Protein AF-A0ABD0NYG9-F1 (afdb_monomer)

pLDDT: mean 88.65, std 15.14, range [41.94, 98.69]

Nearest PDB structures (foldseek):
  2oex-assembly1_A  TM=9.438E-01  e=2.459E-12  Homo sapiens
  2xs1-assembly1_A  TM=9.562E-01  e=8.056E-12  Homo sapiens
  2ojq-assembly1_A  TM=9.294E-01  e=5.104E-11  Homo sapiens

Organism: Cirrhinus mrigala (NCBI:txid683832)

Foldseek 3Di:
DVVVLVVLVVVLVVLVVVVVVLVVLVVPDDDDCVVVQVVCCVPVVDGPCVVSVVVVCCVRCVVSVVVVVVSVVSNVVSVVVSVVVVVVVVVPDDDDPVVVVVVVVVVVVVVVVVVVVVVVVVVVVVVVVVVVVVVVVVVVVVVVVVVVVVVVVVVVVVVVVVVVVVVPPDDDPPPPDPPVPVPDDDDDDDDDDDDDDDDD

Secondary structure (DSSP, 8-state):
-HHHHHHHHHHHHHHHHHHHHHHHHHHH-----HHHHHHHHHHHSS--HHHHHHHHHHHHHHHHHHHHHHHHHHHHHHHHHHHHHHHHHHHTS---HHHHHHHHHHHHHHHHHHHHHHHHHHHHHHHHHHHHHHHHHHHHHHHHHHHHHHHHHHHHHHHHHHHHHHHHSPP-------TTSS--PPPP------------

InterPro domains:
  IPR025304 ALIX V-shaped domain [PF13949] (2-154)

Mean predicted aligned error: 12.64 Å

Structure (mmCIF, N/CA/C/O backbone):
data_AF-A0ABD0NYG9-F1
#
_entry.id   AF-A0ABD0NYG9-F1
#
loop_
_atom_site.group_PDB
_atom_site.id
_atom_site.type_symbol
_atom_site.label_atom_id
_atom_site.label_alt_id
_atom_site.label_comp_id
_atom_site.label_asym_id
_atom_site.label_entity_id
_atom_site.label_seq_id
_atom_site.pdbx_PDB_ins_code
_atom_site.Cartn_x
_atom_site.Cartn_y
_atom_site.Cartn_z
_atom_site.occupancy
_atom_site.B_iso_or_equiv
_atom_site.auth_seq_id
_atom_site.auth_comp_id
_atom_site.auth_asym_id
_atom_site.auth_atom_id
_atom_site.pdbx_PDB_model_num
ATOM 1 N N . VAL A 1 1 ? -23.630 -4.121 31.209 1.00 82.88 1 VAL A N 1
ATOM 2 C CA . VAL A 1 1 ? -22.412 -3.389 30.791 1.00 82.88 1 VAL A CA 1
ATOM 3 C C . VAL A 1 1 ? -21.285 -4.313 30.310 1.00 82.88 1 VAL A C 1
ATOM 5 O O . VAL A 1 1 ? -21.016 -4.315 29.121 1.00 82.88 1 VAL A O 1
ATOM 8 N N . VAL A 1 2 ? -20.676 -5.170 31.148 1.00 90.25 2 VAL A N 1
ATOM 9 C CA . VAL A 1 2 ? -19.504 -5.998 30.740 1.00 90.25 2 VAL A CA 1
ATOM 10 C C . VAL A 1 2 ? -19.758 -6.907 29.528 1.00 90.25 2 VAL A C 1
ATOM 12 O O . VAL A 1 2 ? -18.951 -6.930 28.604 1.00 90.25 2 VAL A O 1
ATOM 15 N N . ASN A 1 3 ? -20.874 -7.645 29.503 1.00 93.31 3 ASN A N 1
ATOM 16 C CA . ASN A 1 3 ? -21.191 -8.536 28.376 1.00 93.31 3 ASN A CA 1
ATOM 17 C C . ASN A 1 3 ? -21.445 -7.767 27.070 1.00 93.31 3 ASN A C 1
ATOM 19 O O . ASN A 1 3 ? -21.081 -8.250 26.004 1.00 93.31 3 ASN A O 1
ATOM 23 N N . VAL A 1 4 ? -22.012 -6.560 27.166 1.00 94.56 4 VAL A N 1
ATOM 24 C CA . VAL A 1 4 ? -22.241 -5.674 26.015 1.00 94.56 4 VAL A CA 1
ATOM 25 C C . VAL A 1 4 ? -20.905 -5.193 25.454 1.00 94.56 4 VAL A C 1
ATOM 27 O O . VAL A 1 4 ? -20.651 -5.369 24.267 1.00 94.56 4 VAL A O 1
ATOM 30 N N . LEU A 1 5 ? -20.009 -4.700 26.317 1.00 94.19 5 LEU A N 1
ATOM 31 C CA . LEU A 1 5 ? -18.684 -4.234 25.905 1.00 94.19 5 LEU A CA 1
ATOM 32 C C . LEU A 1 5 ? -17.852 -5.364 25.274 1.00 94.19 5 LEU A C 1
ATOM 34 O O . LEU A 1 5 ? -17.204 -5.152 24.255 1.00 94.19 5 LEU A O 1
ATOM 38 N N . ARG A 1 6 ? -17.913 -6.589 25.818 1.00 95.19 6 ARG A N 1
ATOM 39 C CA . ARG A 1 6 ? -17.269 -7.763 25.198 1.00 95.19 6 ARG A CA 1
ATOM 40 C C . ARG A 1 6 ? -17.818 -8.060 23.804 1.00 95.19 6 ARG A C 1
ATOM 42 O O . ARG A 1 6 ? -17.034 -8.322 22.900 1.00 95.19 6 ARG A O 1
ATOM 49 N N . ALA A 1 7 ? -19.139 -8.023 23.631 1.00 97.19 7 ALA A N 1
ATOM 50 C CA . ALA A 1 7 ? -19.758 -8.266 22.332 1.00 97.19 7 ALA A CA 1
ATOM 51 C C . ALA A 1 7 ? -19.365 -7.191 21.305 1.00 97.19 7 ALA A C 1
ATOM 53 O O . ALA A 1 7 ? -19.054 -7.526 20.167 1.00 97.19 7 ALA A O 1
ATOM 54 N N . GLN A 1 8 ? -19.315 -5.919 21.709 1.00 97.62 8 GLN A N 1
ATOM 55 C CA . GLN A 1 8 ? -18.884 -4.816 20.843 1.00 97.62 8 GLN A CA 1
ATOM 56 C C . GLN A 1 8 ? -17.405 -4.926 20.449 1.00 97.62 8 GLN A C 1
ATOM 58 O O . GLN A 1 8 ? -17.070 -4.726 19.285 1.00 97.62 8 GLN A O 1
ATOM 63 N N . LEU A 1 9 ? -16.521 -5.293 21.385 1.00 97.00 9 LEU A N 1
ATOM 64 C CA . LEU A 1 9 ? -15.104 -5.530 21.086 1.00 97.00 9 LEU A CA 1
ATOM 65 C C . LEU A 1 9 ? -14.917 -6.708 20.119 1.00 97.00 9 LEU A C 1
ATOM 67 O O . LEU A 1 9 ? -14.145 -6.592 19.174 1.00 97.00 9 LEU A O 1
ATOM 71 N N . ALA A 1 10 ? -15.681 -7.793 20.280 1.00 97.62 10 ALA A N 1
ATOM 72 C CA . ALA A 1 10 ? -15.656 -8.912 19.336 1.00 97.62 10 ALA A CA 1
ATOM 73 C C . ALA A 1 10 ? -16.135 -8.506 17.928 1.00 97.62 10 ALA A C 1
ATOM 75 O O . ALA A 1 10 ? -15.577 -8.955 16.931 1.00 97.62 10 ALA A O 1
ATOM 76 N N . GLN A 1 11 ? -17.138 -7.626 17.830 1.00 97.56 11 GLN A N 1
ATOM 77 C CA . GLN A 1 11 ? -17.568 -7.071 16.541 1.00 97.56 11 GLN A CA 1
ATOM 78 C C . GLN A 1 11 ? -16.495 -6.176 15.910 1.00 97.56 11 GLN A C 1
ATOM 80 O O . GLN A 1 11 ? -16.324 -6.206 14.694 1.00 97.56 11 GLN A O 1
ATOM 85 N N . LEU A 1 12 ? -15.759 -5.402 16.714 1.00 97.75 12 LEU A N 1
ATOM 86 C CA . LEU A 1 12 ? -14.642 -4.591 16.227 1.00 97.75 12 LEU A CA 1
ATOM 87 C C . LEU A 1 12 ? -13.495 -5.465 15.695 1.00 97.75 12 LEU A C 1
ATOM 89 O O . LEU A 1 12 ? -12.905 -5.132 14.668 1.00 97.75 12 LEU A O 1
ATOM 93 N N . ASP A 1 13 ? -13.202 -6.590 16.349 1.00 96.94 13 ASP A N 1
ATOM 94 C CA . ASP A 1 13 ? -12.218 -7.558 15.853 1.00 96.94 13 ASP A CA 1
ATOM 95 C C . ASP A 1 13 ? -12.664 -8.205 14.532 1.00 96.94 13 ASP A C 1
ATOM 97 O O . ASP A 1 13 ? -11.839 -8.398 13.637 1.00 96.94 13 ASP A O 1
ATOM 101 N N . GLU A 1 14 ? -13.963 -8.469 14.354 1.00 97.38 14 GLU A N 1
ATOM 102 C CA . GLU A 1 14 ? -14.495 -8.946 13.072 1.00 97.38 14 GLU A CA 1
ATOM 103 C C . GLU A 1 14 ? -14.320 -7.902 11.963 1.00 97.38 14 GLU A C 1
ATOM 105 O O . GLU A 1 14 ? -13.834 -8.228 10.887 1.00 97.38 14 GLU A O 1
ATOM 110 N N . VAL A 1 15 ? -14.612 -6.627 12.243 1.00 98.00 15 VAL A N 1
ATOM 111 C CA . VAL A 1 15 ? -14.395 -5.519 11.294 1.00 98.00 15 VAL A CA 1
ATOM 112 C C . VAL A 1 15 ? -12.928 -5.427 10.857 1.00 98.00 15 VAL A C 1
ATOM 114 O O . VAL A 1 15 ? -12.655 -5.153 9.685 1.00 98.00 15 VAL A O 1
ATOM 117 N N . LYS A 1 16 ? -11.979 -5.674 11.771 1.00 96.62 16 LYS A N 1
ATOM 118 C CA . LYS A 1 16 ? -10.544 -5.728 11.446 1.00 96.62 16 LYS A CA 1
ATOM 119 C C . LYS A 1 16 ? -10.201 -6.937 10.574 1.00 96.62 16 LYS A C 1
ATOM 121 O O . LYS A 1 16 ? -9.485 -6.774 9.593 1.00 96.62 16 LYS A O 1
ATOM 126 N N . ARG A 1 17 ? -10.744 -8.121 10.873 1.00 96.81 17 ARG A N 1
ATOM 127 C CA . ARG A 1 17 ? -10.523 -9.323 10.053 1.00 96.81 17 ARG A CA 1
ATOM 128 C C . ARG A 1 17 ? -11.114 -9.175 8.649 1.00 96.81 17 ARG A C 1
ATOM 130 O O . ARG A 1 17 ? -10.461 -9.518 7.669 1.00 96.81 17 ARG A O 1
ATOM 137 N N . GLU A 1 18 ? -12.316 -8.609 8.537 1.00 96.75 18 GLU A N 1
ATOM 138 C CA . GLU A 1 18 ? -12.939 -8.261 7.254 1.00 96.75 18 GLU A CA 1
ATOM 139 C C . GLU A 1 18 ? -12.017 -7.351 6.422 1.00 96.75 18 GLU A C 1
ATOM 141 O O . GLU A 1 18 ? -11.933 -7.512 5.205 1.00 96.75 18 GLU A O 1
ATOM 146 N N . ARG A 1 19 ? -11.286 -6.427 7.064 1.00 97.50 19 ARG A N 1
ATOM 147 C CA . ARG A 1 19 ? -10.340 -5.527 6.388 1.00 97.50 19 ARG A CA 1
ATOM 148 C C . ARG A 1 19 ? -9.146 -6.264 5.788 1.00 97.50 19 ARG A C 1
ATOM 150 O O . ARG A 1 19 ? -8.787 -5.960 4.656 1.00 97.50 19 ARG A O 1
ATOM 157 N N . GLU A 1 20 ? -8.573 -7.234 6.499 1.00 95.50 20 GLU A N 1
ATOM 158 C CA . GLU A 1 20 ? -7.481 -8.067 5.968 1.00 95.50 20 GLU A CA 1
ATOM 159 C C . GLU A 1 20 ? -7.931 -8.845 4.721 1.00 95.50 20 GLU A C 1
ATOM 161 O O . GLU A 1 20 ? -7.206 -8.920 3.728 1.00 95.50 20 GLU A O 1
ATOM 166 N N . VAL A 1 21 ? -9.162 -9.370 4.737 1.00 96.75 21 VAL A N 1
ATOM 167 C CA . VAL A 1 21 ? -9.751 -10.058 3.578 1.00 96.75 21 VAL A CA 1
ATOM 168 C C . VAL A 1 21 ? -9.967 -9.088 2.415 1.00 96.75 21 VAL A C 1
ATOM 170 O O . VAL A 1 21 ? -9.557 -9.391 1.297 1.00 96.75 21 VAL A O 1
ATOM 173 N N . LEU A 1 22 ? -10.555 -7.912 2.666 1.00 96.94 22 LEU A N 1
ATOM 174 C CA . LEU A 1 22 ? -10.753 -6.876 1.644 1.00 96.94 22 LEU A CA 1
ATOM 175 C C . LEU A 1 22 ? -9.432 -6.435 1.003 1.00 96.94 22 LEU A C 1
ATOM 177 O O . LEU A 1 22 ? -9.364 -6.258 -0.210 1.00 96.94 22 LEU A O 1
ATOM 181 N N . GLU A 1 23 ? -8.384 -6.248 1.806 1.00 96.94 23 GLU A N 1
ATOM 182 C CA . GLU A 1 23 ? -7.058 -5.885 1.308 1.00 96.94 23 GLU A CA 1
ATOM 183 C C . GLU A 1 23 ? -6.508 -6.968 0.372 1.00 96.94 23 GLU A C 1
ATOM 185 O O . GLU A 1 23 ? -5.996 -6.653 -0.706 1.00 96.94 23 GLU A O 1
ATOM 190 N N . GLY A 1 24 ? -6.653 -8.241 0.753 1.00 96.56 24 GLY A N 1
ATOM 191 C CA . GLY A 1 24 ? -6.278 -9.379 -0.082 1.00 96.56 24 GLY A CA 1
ATOM 192 C C . GLY A 1 24 ? -7.053 -9.427 -1.400 1.00 96.56 24 GLY A C 1
ATOM 193 O O . GLY A 1 24 ? -6.443 -9.559 -2.462 1.00 96.56 24 GLY A O 1
ATOM 194 N N . GLU A 1 25 ? -8.377 -9.259 -1.348 1.00 96.19 25 GLU A N 1
ATOM 195 C CA . GLU A 1 25 ? -9.241 -9.199 -2.532 1.00 96.19 25 GLU A CA 1
ATOM 196 C C . GLU A 1 25 ? -8.792 -8.079 -3.481 1.00 96.19 25 GLU A C 1
ATOM 198 O O . GLU A 1 25 ? -8.500 -8.354 -4.644 1.00 96.19 25 GLU A O 1
ATOM 203 N N . ILE A 1 26 ? -8.628 -6.848 -2.978 1.00 96.94 26 ILE A N 1
ATOM 204 C CA . ILE A 1 26 ? -8.209 -5.681 -3.773 1.00 96.94 26 ILE A CA 1
ATOM 205 C C . ILE A 1 26 ? -6.845 -5.913 -4.431 1.00 96.94 26 ILE A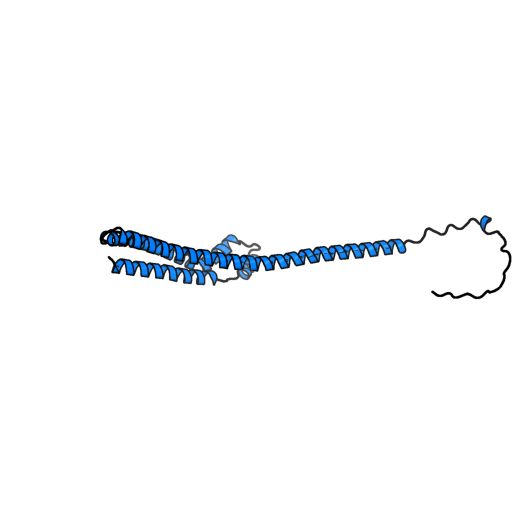 C 1
ATOM 207 O O . ILE A 1 26 ? -6.695 -5.65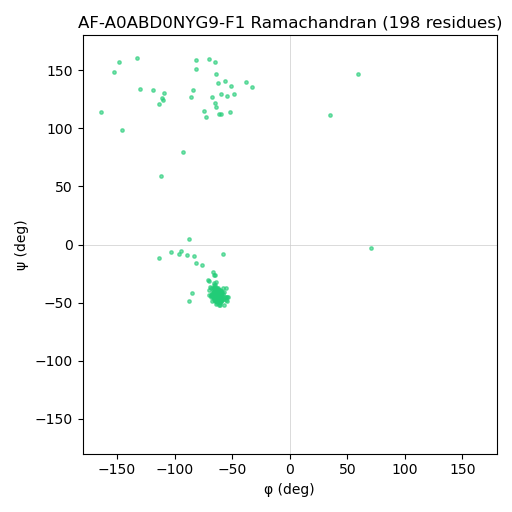9 -5.627 1.00 96.94 26 ILE A O 1
ATOM 211 N N . LYS A 1 27 ? -5.858 -6.417 -3.679 1.00 96.12 27 LYS A N 1
ATOM 212 C CA . LYS A 1 27 ? -4.511 -6.698 -4.207 1.00 96.12 27 LYS A CA 1
ATOM 213 C C . LYS A 1 27 ? -4.497 -7.814 -5.251 1.00 96.12 27 LYS A C 1
ATOM 215 O O . LYS A 1 27 ? -3.593 -7.850 -6.079 1.00 96.12 27 LYS A O 1
ATOM 220 N N . SER A 1 28 ? -5.465 -8.729 -5.204 1.00 95.75 28 SER A N 1
ATOM 221 C CA . SER A 1 28 ? -5.561 -9.850 -6.145 1.00 95.75 28 SER A CA 1
ATOM 222 C C . SER A 1 28 ? -6.210 -9.484 -7.484 1.00 95.75 28 SER A C 1
ATOM 224 O O . SER A 1 28 ? -6.071 -10.234 -8.454 1.00 95.75 28 SER A O 1
ATOM 226 N N . VAL A 1 29 ? -6.903 -8.340 -7.565 1.00 95.62 29 VAL A N 1
ATOM 227 C CA . VAL A 1 29 ? -7.532 -7.879 -8.807 1.00 95.62 29 VAL A CA 1
ATOM 228 C C . VAL A 1 29 ? -6.453 -7.596 -9.850 1.00 95.62 29 VAL A C 1
ATOM 230 O O . VAL A 1 29 ? -5.617 -6.712 -9.684 1.00 95.62 29 VAL A O 1
ATOM 233 N N . THR A 1 30 ? -6.506 -8.335 -10.956 1.00 93.62 30 THR A N 1
ATOM 234 C CA . THR A 1 30 ? -5.644 -8.143 -12.124 1.00 93.62 30 THR A CA 1
ATOM 235 C C . THR A 1 30 ? -6.509 -8.089 -13.376 1.00 93.62 30 THR A C 1
ATOM 237 O O . THR A 1 30 ? -7.435 -8.884 -13.548 1.00 93.62 30 THR A O 1
ATOM 240 N N . PHE A 1 31 ? -6.253 -7.115 -14.244 1.00 92.44 31 PHE A N 1
ATOM 241 C CA . PHE A 1 31 ? -6.931 -6.983 -15.529 1.00 92.44 31 PHE A CA 1
ATOM 242 C C . PHE A 1 31 ? -6.016 -6.269 -16.524 1.00 92.44 31 PHE A C 1
ATOM 244 O O . PHE A 1 31 ? -5.197 -5.436 -16.141 1.00 92.44 31 PHE A O 1
ATOM 251 N N . ASP A 1 32 ? -6.160 -6.618 -17.800 1.00 93.38 32 ASP A N 1
ATOM 252 C CA . ASP A 1 32 ? -5.411 -6.026 -18.906 1.00 93.38 32 ASP A CA 1
ATOM 253 C C . ASP A 1 32 ? -6.352 -5.186 -19.779 1.00 93.38 32 ASP A C 1
ATOM 255 O O . ASP A 1 32 ? -7.387 -5.667 -20.248 1.00 93.38 32 ASP A O 1
ATOM 259 N N . MET A 1 33 ? -5.987 -3.922 -19.992 1.00 94.06 33 MET A N 1
ATOM 260 C CA . MET A 1 33 ? -6.730 -2.971 -20.823 1.00 94.06 33 MET A CA 1
ATOM 261 C C . MET A 1 33 ? -6.221 -2.899 -22.266 1.00 94.06 33 MET A C 1
ATOM 263 O O . MET A 1 33 ? -6.857 -2.251 -23.099 1.00 94.06 33 MET A O 1
ATOM 267 N N . THR A 1 34 ? -5.119 -3.579 -22.597 1.00 94.69 34 THR A N 1
ATOM 268 C CA . THR A 1 34 ? -4.442 -3.480 -23.899 1.00 94.69 34 THR A CA 1
ATOM 269 C C . THR A 1 34 ?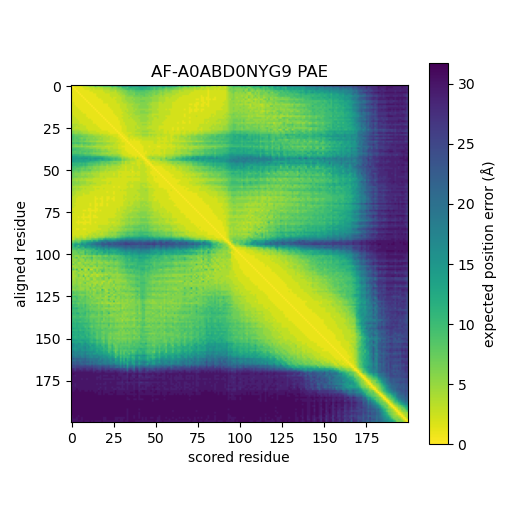 -5.397 -3.753 -25.059 1.00 94.69 34 THR A C 1
ATOM 271 O O . THR A 1 34 ? -5.504 -2.947 -25.982 1.00 94.69 34 THR A O 1
ATOM 274 N N . THR A 1 35 ? -6.171 -4.840 -24.998 1.00 93.31 35 THR A N 1
ATOM 275 C CA . THR A 1 35 ? -7.147 -5.172 -26.050 1.00 93.31 35 THR A CA 1
ATOM 276 C C . THR A 1 35 ? -8.243 -4.115 -26.185 1.00 93.31 35 THR A C 1
ATOM 278 O O . THR A 1 35 ? -8.638 -3.794 -27.306 1.00 93.31 35 THR A O 1
ATOM 281 N N . LYS A 1 36 ? -8.723 -3.541 -25.072 1.00 91.81 36 LYS A N 1
ATOM 282 C CA . LYS A 1 36 ? -9.759 -2.497 -25.097 1.00 91.81 36 LYS A CA 1
ATOM 283 C C . LYS A 1 36 ? -9.240 -1.222 -25.756 1.00 91.81 36 LYS A C 1
ATOM 285 O O . LYS A 1 36 ? -9.916 -0.686 -26.628 1.00 91.81 36 LYS A O 1
ATOM 290 N N . PHE A 1 37 ? -8.028 -0.791 -25.411 1.00 95.44 37 PHE A N 1
ATOM 291 C CA . PHE A 1 37 ? -7.402 0.380 -26.026 1.00 95.44 37 PHE A CA 1
ATOM 292 C C . PHE A 1 37 ? -7.095 0.181 -27.509 1.00 95.44 37 PHE A C 1
ATOM 294 O O . PHE A 1 37 ? -7.412 1.052 -28.313 1.00 95.44 37 PHE A O 1
ATOM 301 N N . LEU A 1 38 ? -6.538 -0.972 -27.893 1.00 94.62 38 LEU A N 1
ATOM 302 C CA . LEU A 1 38 ? -6.262 -1.274 -29.301 1.00 94.62 38 LEU A CA 1
ATOM 303 C C . LEU A 1 38 ? -7.544 -1.321 -30.139 1.00 94.62 38 LEU A C 1
ATOM 305 O O . LEU A 1 38 ? -7.553 -0.848 -31.273 1.00 94.62 38 LEU A O 1
ATOM 309 N N . THR A 1 39 ? -8.632 -1.851 -29.575 1.00 93.50 39 THR A N 1
ATOM 310 C CA . THR A 1 39 ? -9.938 -1.884 -30.248 1.00 93.50 39 THR A CA 1
ATOM 311 C C . THR A 1 39 ? -10.494 -0.475 -30.445 1.00 93.50 39 THR A C 1
ATOM 313 O O . THR A 1 39 ? -10.906 -0.147 -31.554 1.00 93.50 39 THR A O 1
ATOM 316 N N . ALA A 1 40 ? -10.452 0.371 -29.410 1.00 93.06 40 ALA A N 1
ATOM 317 C CA . ALA A 1 40 ? -10.893 1.764 -29.511 1.00 93.06 40 ALA A CA 1
ATOM 318 C C . ALA A 1 40 ? -10.060 2.554 -30.532 1.00 93.06 40 ALA A C 1
ATOM 320 O O . ALA A 1 40 ? -10.616 3.247 -31.376 1.00 93.06 40 ALA A O 1
ATOM 321 N N . LEU A 1 41 ? -8.735 2.367 -30.545 1.00 94.56 41 LEU A N 1
ATOM 322 C CA . LEU A 1 41 ? -7.860 3.001 -31.533 1.00 94.56 41 LEU A CA 1
ATOM 323 C C . LEU A 1 41 ? -8.196 2.574 -32.968 1.00 94.56 41 LEU A C 1
ATOM 325 O O . LEU A 1 41 ? -8.190 3.406 -33.873 1.00 94.56 41 LEU A O 1
ATOM 329 N N . ALA A 1 42 ? -8.488 1.289 -33.181 1.00 94.62 42 ALA A N 1
ATOM 330 C CA . ALA A 1 42 ? -8.846 0.766 -34.495 1.00 94.62 42 ALA A CA 1
ATOM 331 C C . ALA A 1 42 ? -10.227 1.246 -34.982 1.00 94.62 42 ALA A C 1
ATOM 333 O O . ALA A 1 42 ? -10.422 1.375 -36.189 1.00 94.62 42 ALA A O 1
ATOM 334 N N . GLN A 1 43 ? -11.176 1.485 -34.070 1.00 93.19 43 GLN A N 1
ATOM 335 C CA . GLN A 1 43 ? -12.547 1.896 -34.396 1.00 93.19 43 GLN A CA 1
ATOM 336 C C . GLN A 1 43 ? -12.694 3.414 -34.537 1.00 93.19 43 GLN A C 1
ATOM 338 O O . GLN A 1 43 ? -13.237 3.884 -35.535 1.00 93.19 43 GLN A O 1
ATOM 343 N N . ASP A 1 44 ? -12.178 4.168 -33.569 1.00 89.75 44 ASP A N 1
ATOM 344 C CA . ASP A 1 44 ? -12.429 5.605 -33.434 1.00 89.75 44 ASP A CA 1
ATOM 345 C C . ASP A 1 44 ? -11.239 6.461 -33.901 1.00 89.75 44 ASP A C 1
ATOM 347 O O . ASP A 1 44 ? -11.326 7.688 -33.953 1.00 89.75 44 ASP A O 1
ATOM 351 N N . GLY A 1 45 ? -10.100 5.836 -34.229 1.00 91.31 45 GLY A N 1
ATOM 352 C CA . GLY A 1 45 ? -8.865 6.519 -34.638 1.00 91.31 45 GLY A CA 1
ATOM 353 C C . GLY A 1 45 ? -8.154 7.276 -33.508 1.00 91.31 45 GLY A C 1
ATOM 354 O O . GLY A 1 45 ? -7.070 7.820 -33.718 1.00 91.31 45 GLY A O 1
ATOM 355 N N . ALA A 1 46 ? -8.738 7.298 -32.310 1.00 91.50 46 ALA A N 1
ATOM 356 C CA . ALA A 1 46 ? -8.204 7.922 -31.110 1.00 91.50 46 ALA A CA 1
ATOM 357 C C . ALA A 1 46 ? -8.643 7.141 -29.863 1.00 91.50 46 ALA A C 1
ATOM 359 O O . ALA A 1 46 ? -9.648 6.435 -29.876 1.00 91.50 46 ALA A O 1
ATOM 360 N N . ILE A 1 47 ? -7.892 7.284 -28.771 1.00 93.31 47 ILE A N 1
ATOM 361 C CA . ILE A 1 47 ? -8.201 6.655 -27.484 1.00 93.31 47 ILE A CA 1
ATOM 362 C C . ILE A 1 47 ? -8.629 7.746 -26.505 1.00 93.31 47 ILE A C 1
ATOM 364 O O . ILE A 1 47 ? -7.872 8.682 -26.253 1.00 93.31 47 ILE A O 1
ATOM 368 N N . ASN A 1 48 ? -9.817 7.604 -25.916 1.00 92.12 48 ASN A N 1
ATOM 369 C CA . ASN A 1 48 ? -10.220 8.399 -24.758 1.00 92.12 48 ASN A CA 1
ATOM 370 C C . ASN A 1 48 ? -9.874 7.638 -23.470 1.00 92.12 48 ASN A C 1
ATOM 372 O O . ASN A 1 48 ? -10.714 6.959 -22.877 1.00 92.12 48 ASN A O 1
ATOM 376 N N . GLU A 1 49 ? -8.601 7.710 -23.084 1.00 91.62 49 GLU A N 1
ATOM 377 C CA . GLU A 1 49 ? -8.040 6.914 -21.990 1.00 91.62 49 GLU A CA 1
ATOM 378 C C . GLU A 1 49 ? -8.747 7.173 -20.656 1.00 91.62 49 GLU A C 1
ATOM 380 O O . GLU A 1 49 ? -9.044 6.226 -19.931 1.00 91.62 49 GLU A O 1
ATOM 385 N N . GLU A 1 50 ? -9.063 8.433 -20.354 1.00 93.06 50 GLU A N 1
ATOM 386 C CA . GLU A 1 50 ? -9.656 8.840 -19.080 1.00 93.06 50 GLU A CA 1
ATOM 387 C C . GLU A 1 50 ? -11.020 8.178 -18.857 1.00 93.06 50 GLU A C 1
ATOM 389 O O . GLU A 1 50 ? -11.229 7.504 -17.848 1.00 93.06 50 GLU A O 1
ATOM 394 N N . VAL A 1 51 ? -11.931 8.294 -19.829 1.00 93.75 51 VAL A N 1
ATOM 395 C CA . VAL A 1 51 ? -13.285 7.728 -19.720 1.00 93.75 51 VAL A CA 1
ATOM 396 C C . VAL A 1 51 ? -13.241 6.201 -19.694 1.00 93.75 51 VAL A C 1
ATOM 398 O O . VAL A 1 51 ? -13.929 5.570 -18.888 1.00 93.75 51 VAL A O 1
ATOM 401 N N . MET A 1 52 ? -12.419 5.595 -20.554 1.00 93.00 52 MET A N 1
ATOM 402 C CA . MET A 1 52 ? -12.301 4.138 -20.638 1.00 93.00 52 MET A CA 1
ATOM 403 C C . MET A 1 52 ? -11.715 3.540 -19.357 1.00 93.00 52 MET A C 1
ATOM 405 O O . MET A 1 52 ? -12.224 2.539 -18.852 1.00 93.00 52 MET A O 1
ATOM 409 N N . THR A 1 53 ? -10.669 4.164 -18.815 1.00 94.25 53 THR A N 1
ATOM 410 C CA . THR A 1 53 ? -10.015 3.706 -17.585 1.00 94.25 53 THR A CA 1
ATOM 411 C C . THR A 1 53 ? -10.917 3.927 -16.383 1.00 94.25 53 THR A C 1
ATOM 413 O O . THR A 1 53 ? -11.074 3.012 -15.581 1.00 94.25 53 THR A O 1
ATOM 416 N N . ALA A 1 54 ? -11.576 5.085 -16.275 1.00 95.00 54 ALA A N 1
ATOM 417 C CA . ALA A 1 54 ? -12.522 5.352 -15.196 1.00 95.00 54 ALA A CA 1
ATOM 418 C C . ALA A 1 54 ? -13.672 4.331 -15.181 1.00 95.00 54 ALA A C 1
ATOM 420 O O . ALA A 1 54 ? -14.006 3.790 -14.129 1.00 95.00 54 ALA A O 1
ATOM 421 N N . SER A 1 55 ? -14.233 4.007 -16.351 1.00 94.44 55 SER A N 1
ATOM 422 C CA . SER A 1 55 ? -15.296 3.005 -16.472 1.00 94.44 55 SER A CA 1
ATOM 423 C C . SER A 1 55 ? -14.826 1.595 -16.097 1.00 94.44 55 SER A C 1
ATOM 425 O O . SER A 1 55 ? -15.553 0.873 -15.405 1.00 94.44 55 SER A O 1
ATOM 427 N N . GLU A 1 56 ? -13.617 1.192 -16.503 1.00 94.25 56 GLU A N 1
ATOM 428 C CA . GLU A 1 56 ? -13.087 -0.116 -16.109 1.00 94.25 56 GLU A CA 1
ATOM 429 C C . GLU A 1 56 ? -12.776 -0.166 -14.612 1.00 94.25 56 GLU A C 1
ATOM 431 O O . GLU A 1 56 ? -13.136 -1.138 -13.950 1.00 94.25 56 GLU A O 1
ATOM 436 N N . LEU A 1 57 ? -12.154 0.877 -14.057 1.00 95.31 57 LEU A N 1
ATOM 437 C CA . LEU A 1 57 ? -11.853 0.951 -12.629 1.00 95.31 57 LEU A CA 1
ATOM 438 C C . LEU A 1 57 ? -13.126 0.874 -11.789 1.00 95.31 57 LEU A C 1
ATOM 440 O O . LEU A 1 57 ? -13.150 0.126 -10.816 1.00 95.31 57 LEU A O 1
ATOM 444 N N . GLU A 1 58 ? -14.196 1.563 -12.185 1.00 95.56 58 GLU A N 1
ATOM 445 C CA . GLU A 1 58 ? -15.488 1.461 -11.502 1.00 95.56 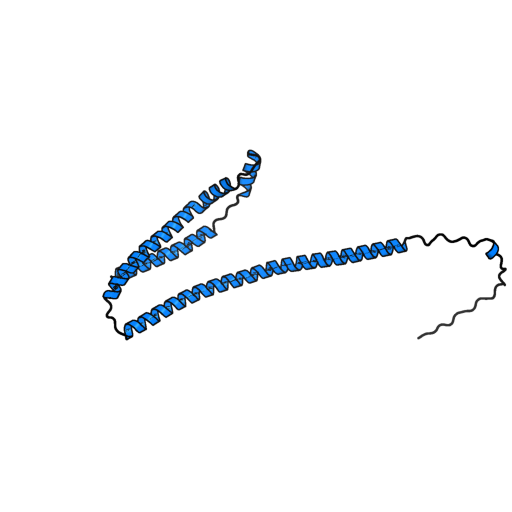58 GLU A CA 1
ATOM 446 C C . GLU A 1 58 ? -16.048 0.034 -11.581 1.00 95.56 58 GLU A C 1
ATOM 448 O O . GLU A 1 58 ? -16.494 -0.528 -10.581 1.00 95.56 58 GLU A O 1
ATOM 453 N N . THR A 1 59 ? -15.944 -0.606 -12.746 1.00 94.81 59 THR A N 1
ATOM 454 C CA . THR A 1 59 ? -16.398 -1.992 -12.937 1.00 94.81 59 THR A CA 1
ATOM 455 C C . THR A 1 59 ? -15.625 -2.977 -12.055 1.00 94.81 59 THR A C 1
ATOM 457 O O . THR A 1 59 ? -16.206 -3.918 -11.513 1.00 94.81 59 THR A O 1
ATOM 460 N N . ARG A 1 60 ? -14.309 -2.783 -11.909 1.00 95.19 60 ARG A N 1
ATOM 461 C CA . ARG A 1 60 ? -13.426 -3.703 -11.175 1.00 95.19 60 ARG A CA 1
ATOM 462 C C . ARG A 1 60 ? -13.401 -3.439 -9.675 1.00 95.19 60 ARG A C 1
ATOM 464 O O . ARG A 1 60 ? -13.435 -4.389 -8.900 1.00 95.19 60 ARG A O 1
ATOM 471 N N . TYR A 1 61 ? -13.362 -2.174 -9.268 1.00 96.62 61 TYR A N 1
ATOM 472 C CA . TYR A 1 61 ? -13.132 -1.768 -7.883 1.00 96.62 61 TYR A CA 1
ATOM 473 C C . TYR A 1 61 ? -14.332 -1.094 -7.218 1.00 96.62 61 TYR A C 1
ATOM 475 O O . TYR A 1 61 ? -14.321 -0.968 -5.997 1.00 96.62 61 TYR A O 1
ATOM 483 N N . GLY A 1 62 ? -15.383 -0.706 -7.949 1.00 96.19 62 GLY A N 1
ATOM 484 C CA . GLY A 1 62 ? -16.524 0.029 -7.384 1.00 96.19 62 GLY A CA 1
ATOM 485 C C . GLY A 1 62 ? -17.155 -0.677 -6.179 1.00 96.19 62 GLY A C 1
ATOM 486 O O . GLY A 1 62 ? -17.340 -0.077 -5.118 1.00 96.19 62 GLY A O 1
ATOM 487 N N . SER A 1 63 ? -17.379 -1.994 -6.278 1.00 96.25 63 SER A N 1
ATOM 488 C CA . SER A 1 63 ? -17.902 -2.797 -5.158 1.00 96.25 63 SER A CA 1
ATOM 489 C C . SER A 1 63 ? -16.949 -2.844 -3.958 1.00 96.25 63 SER A C 1
ATOM 491 O O . SER A 1 63 ? -17.387 -2.785 -2.808 1.00 96.25 63 SER A O 1
ATOM 493 N N . HIS A 1 64 ? -15.639 -2.917 -4.205 1.00 96.75 64 HIS A N 1
ATOM 494 C CA . HIS A 1 64 ? -14.623 -2.938 -3.157 1.00 96.75 64 HIS A CA 1
ATOM 495 C C . HIS A 1 64 ? -14.572 -1.589 -2.442 1.00 96.75 64 HIS A C 1
ATOM 497 O O . HIS A 1 64 ? -14.621 -1.551 -1.216 1.00 96.75 64 HIS A O 1
ATOM 503 N N . THR A 1 65 ? -14.594 -0.485 -3.190 1.00 96.62 65 THR A N 1
ATOM 504 C CA . THR A 1 65 ? -14.679 0.876 -2.647 1.00 96.62 65 THR A CA 1
ATOM 505 C C . THR A 1 65 ? -15.902 1.037 -1.747 1.00 96.62 65 THR A C 1
ATOM 507 O O . THR A 1 65 ? -15.783 1.538 -0.630 1.00 96.62 65 THR A O 1
ATOM 510 N N . GLN A 1 66 ? -17.072 0.552 -2.174 1.00 97.50 66 GLN A N 1
ATOM 511 C CA . GLN A 1 66 ? -18.286 0.586 -1.351 1.00 97.50 66 GLN A CA 1
ATOM 512 C C . GLN A 1 66 ? -18.137 -0.229 -0.058 1.00 97.50 66 GLN A C 1
ATOM 514 O O . GLN A 1 66 ? -18.481 0.266 1.017 1.00 97.50 66 GLN A O 1
ATOM 519 N N . ARG A 1 67 ? -17.578 -1.444 -0.131 1.00 97.69 67 ARG A N 1
ATOM 520 C CA . ARG A 1 67 ? -17.333 -2.291 1.050 1.00 97.69 67 ARG A CA 1
ATOM 521 C C . ARG A 1 67 ? -16.327 -1.659 2.015 1.00 97.69 67 ARG A C 1
ATOM 523 O O . ARG A 1 67 ? -16.553 -1.705 3.222 1.00 97.69 67 ARG A O 1
ATOM 530 N N . VAL A 1 68 ? -15.265 -1.025 1.511 1.00 98.06 68 VAL A N 1
ATOM 531 C CA . VAL A 1 68 ? -14.306 -0.264 2.335 1.00 98.06 68 VAL A CA 1
ATOM 532 C C . VAL A 1 68 ? -15.029 0.859 3.079 1.00 98.06 68 VAL A C 1
ATOM 534 O O . VAL A 1 68 ? -14.897 0.974 4.296 1.00 98.06 68 VAL A O 1
ATOM 537 N N . GLN A 1 69 ? -15.843 1.651 2.376 1.00 98.00 69 GLN A N 1
ATOM 538 C CA . GLN A 1 69 ? -16.606 2.743 2.988 1.00 98.00 69 GLN A CA 1
ATOM 539 C C . GLN A 1 69 ? -17.588 2.238 4.052 1.00 98.00 69 GLN A C 1
ATOM 541 O O . GLN A 1 69 ? -17.707 2.835 5.121 1.00 98.00 69 GLN A O 1
ATOM 546 N N . GLN A 1 70 ? -18.262 1.114 3.802 1.00 97.62 70 GLN A N 1
ATOM 547 C CA . GLN A 1 70 ? -19.149 0.494 4.783 1.00 97.62 70 GLN A CA 1
ATOM 548 C C . GLN A 1 70 ? -18.383 -0.007 6.018 1.00 97.62 70 GLN A C 1
ATOM 550 O O . GLN A 1 70 ? -18.834 0.216 7.140 1.00 97.62 70 GLN A O 1
ATOM 555 N N . ASN A 1 71 ? -17.222 -0.643 5.829 1.00 98.06 71 ASN A N 1
ATOM 556 C CA . ASN A 1 71 ? -16.367 -1.112 6.923 1.00 98.06 71 ASN A CA 1
ATOM 557 C C . ASN A 1 71 ? -15.888 0.058 7.804 1.00 98.06 71 ASN A C 1
ATOM 559 O O . ASN A 1 71 ? -15.934 -0.048 9.030 1.00 98.06 71 ASN A 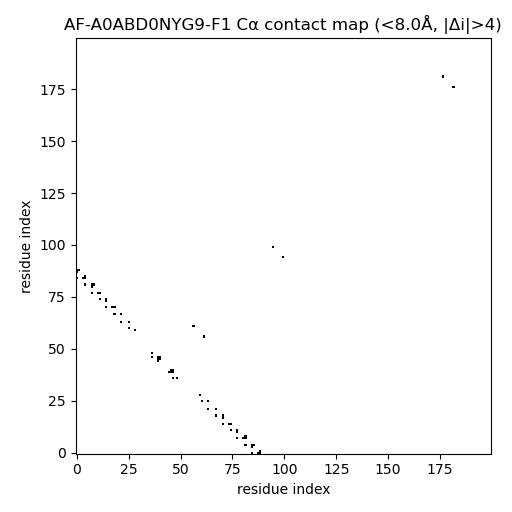O 1
ATOM 563 N N . LEU A 1 72 ? -15.509 1.191 7.198 1.00 98.06 72 LEU A N 1
ATOM 564 C CA . LEU A 1 72 ? -15.121 2.411 7.918 1.00 98.06 72 LEU A CA 1
ATOM 565 C C . LEU A 1 72 ? -16.280 2.995 8.736 1.00 98.06 72 LEU A C 1
ATOM 567 O O . LEU A 1 72 ? -16.123 3.206 9.937 1.00 98.06 72 LEU A O 1
ATOM 571 N N . ARG A 1 73 ? -17.461 3.174 8.130 1.00 98.00 73 ARG A N 1
ATOM 572 C CA . ARG A 1 73 ? -18.653 3.681 8.841 1.00 98.00 73 ARG A CA 1
ATOM 573 C C . ARG A 1 73 ? -19.051 2.777 10.006 1.00 98.00 73 ARG A C 1
ATOM 575 O O . ARG A 1 73 ? -19.296 3.254 11.109 1.00 98.00 73 ARG A O 1
ATOM 582 N N . ARG A 1 74 ? -19.040 1.457 9.792 1.00 97.75 74 ARG A N 1
ATOM 583 C CA . ARG A 1 74 ? -19.321 0.472 10.846 1.00 97.75 74 ARG A CA 1
ATOM 584 C C . ARG A 1 74 ? -18.318 0.578 11.996 1.00 97.75 74 ARG A C 1
ATOM 586 O O . ARG A 1 74 ? -18.712 0.457 13.153 1.00 97.75 74 ARG A O 1
ATOM 593 N N . GLN A 1 75 ? -17.038 0.818 11.701 1.00 98.06 75 GLN A N 1
ATOM 594 C CA . GLN A 1 75 ? -16.029 1.060 12.733 1.00 98.06 75 GLN A CA 1
ATOM 595 C C . GLN A 1 75 ? -16.341 2.332 13.536 1.00 98.06 75 GLN A C 1
ATOM 597 O O . GLN A 1 75 ? -16.280 2.290 14.761 1.00 98.06 75 GLN A O 1
ATOM 602 N N . GLU A 1 76 ? -16.682 3.442 12.878 1.00 97.88 76 GLU A N 1
ATOM 603 C CA . GLU A 1 76 ? -17.020 4.710 13.545 1.00 97.88 76 GLU A CA 1
ATOM 604 C C . GLU A 1 76 ? -18.215 4.557 14.497 1.00 97.88 76 GLU A C 1
ATOM 606 O O . GLU A 1 76 ? -18.139 4.945 15.667 1.00 97.88 76 GLU A O 1
ATOM 611 N N . GLU A 1 77 ? -19.290 3.919 14.030 1.00 97.56 77 GLU A N 1
ATOM 612 C CA . GLU A 1 77 ? -20.477 3.634 14.838 1.00 97.56 77 GLU A CA 1
ATOM 613 C C . GLU A 1 77 ? -20.146 2.737 16.041 1.00 97.56 77 GLU A C 1
ATOM 615 O O . GLU A 1 77 ? -20.546 3.032 17.171 1.00 97.56 77 GLU A O 1
ATOM 620 N N . LEU A 1 78 ? -19.375 1.663 15.826 1.00 97.69 78 LEU A N 1
ATOM 621 C CA . LEU A 1 78 ? -18.958 0.756 16.897 1.00 97.69 78 LEU A CA 1
ATOM 622 C C . LEU A 1 78 ? -18.081 1.456 17.935 1.00 97.69 78 LEU A C 1
ATOM 624 O O . LEU A 1 78 ? -18.286 1.253 19.130 1.00 97.69 78 LEU A O 1
ATOM 628 N N . LEU A 1 79 ? -17.133 2.295 17.513 1.00 98.06 79 LEU A N 1
ATOM 629 C CA . LEU A 1 79 ? -16.271 3.042 18.432 1.00 98.06 79 LEU A CA 1
ATOM 630 C C . LEU A 1 79 ? -17.080 4.010 19.303 1.00 98.06 79 LEU A C 1
ATOM 632 O O . LEU A 1 79 ? -16.831 4.085 20.508 1.00 98.06 79 LEU A O 1
ATOM 636 N N . SER A 1 80 ? -18.090 4.677 18.735 1.00 97.50 80 SER A N 1
ATOM 637 C CA . SER A 1 80 ? -19.013 5.525 19.500 1.00 97.50 80 SER A CA 1
ATOM 638 C C . SER A 1 80 ? -19.762 4.723 20.575 1.00 97.50 80 SER A C 1
ATOM 640 O O . SER A 1 80 ? -19.787 5.106 21.748 1.00 97.50 80 SER A O 1
ATOM 642 N N . GLN A 1 81 ? -20.299 3.552 20.219 1.00 96.81 81 GLN A N 1
ATOM 643 C CA . GLN A 1 81 ? -21.012 2.677 21.159 1.00 96.81 81 GLN A CA 1
ATOM 644 C C . GLN A 1 81 ? -20.098 2.091 22.247 1.00 96.81 81 GLN A C 1
ATOM 646 O O . GLN A 1 81 ? -20.494 2.001 23.417 1.00 96.81 81 GLN A O 1
ATOM 651 N N . ILE A 1 82 ? -18.871 1.708 21.877 1.00 97.44 82 ILE A N 1
ATOM 652 C CA . ILE A 1 82 ? -17.840 1.222 22.801 1.00 97.44 82 ILE A CA 1
ATOM 653 C C . ILE A 1 82 ? -17.482 2.319 23.799 1.00 97.44 82 ILE A C 1
ATOM 655 O O . ILE A 1 82 ? -17.376 2.033 24.989 1.00 97.44 82 ILE A O 1
ATOM 659 N N . GLN A 1 83 ? -17.336 3.568 23.351 1.00 96.69 83 GLN A N 1
ATOM 660 C CA . GLN A 1 83 ? -17.012 4.691 24.227 1.00 96.69 83 GLN A CA 1
ATOM 661 C C . GLN A 1 83 ? -18.096 4.915 25.288 1.00 96.69 83 GLN A C 1
ATOM 663 O O . GLN A 1 83 ? -17.766 5.032 26.469 1.00 96.69 83 GLN A O 1
ATOM 668 N N . VAL A 1 84 ? -19.376 4.909 24.898 1.00 95.81 84 VAL A N 1
ATOM 669 C CA . VAL A 1 84 ? -20.506 5.023 25.841 1.00 95.81 84 VAL A CA 1
ATOM 670 C C . VAL A 1 84 ? -20.498 3.862 26.840 1.00 95.81 84 VAL A C 1
ATOM 672 O O . VAL A 1 84 ? -20.491 4.069 28.053 1.00 95.81 84 VAL A O 1
ATOM 675 N N . SER A 1 85 ? -20.399 2.628 26.341 1.00 94.75 85 SER A N 1
ATOM 676 C CA . SER A 1 85 ? -20.406 1.421 27.180 1.00 94.75 85 SER A CA 1
ATOM 677 C C . SER A 1 85 ? -19.191 1.358 28.117 1.00 94.75 85 SER A C 1
ATOM 679 O O . SER A 1 85 ? -19.276 0.852 29.238 1.00 94.75 85 SER A O 1
ATOM 681 N N . HIS A 1 86 ? -18.047 1.889 27.679 1.00 93.50 86 HIS A N 1
ATOM 682 C CA . HIS A 1 86 ? -16.841 2.012 28.485 1.00 93.50 86 HIS A CA 1
ATOM 683 C C . HIS A 1 86 ? -16.996 3.054 29.598 1.00 93.50 86 HIS A C 1
ATOM 685 O O . HIS A 1 86 ? -16.535 2.805 30.709 1.00 93.50 86 HIS A O 1
ATOM 691 N N . GLN A 1 87 ? -17.655 4.190 29.347 1.00 93.19 87 GLN A N 1
ATOM 692 C CA . GLN A 1 87 ? -17.934 5.186 30.390 1.00 93.19 87 GLN A CA 1
ATOM 693 C C . GLN A 1 87 ? -18.809 4.597 31.503 1.00 93.19 87 GLN A C 1
ATOM 695 O O . GLN A 1 87 ? -18.464 4.722 32.679 1.00 93.19 87 GLN A O 1
ATOM 700 N N . GLU A 1 88 ? -19.876 3.877 31.144 1.00 90.88 88 GLU A N 1
ATOM 701 C CA . GLU A 1 88 ? -20.718 3.160 32.112 1.00 90.88 88 GLU A CA 1
ATOM 702 C C . GLU A 1 88 ? -19.925 2.106 32.895 1.00 90.88 88 GLU A C 1
ATOM 704 O O . GLU A 1 88 ? -20.080 1.967 34.108 1.00 90.88 88 GLU A O 1
ATOM 709 N N . PHE A 1 89 ? -19.046 1.362 32.215 1.00 89.50 89 PHE A N 1
ATOM 710 C CA . PHE A 1 89 ? -18.204 0.352 32.857 1.00 89.50 89 PHE A CA 1
ATOM 711 C C . PHE A 1 89 ? -17.223 0.978 33.851 1.00 89.50 89 PHE A C 1
ATOM 713 O O . PHE A 1 89 ? -17.058 0.475 34.962 1.00 89.50 89 PHE A O 1
ATOM 720 N N . SER A 1 90 ? -16.591 2.081 33.461 1.00 87.06 90 SER A N 1
ATOM 721 C CA . SER A 1 90 ? -15.625 2.799 34.286 1.00 87.06 90 SER A CA 1
ATOM 722 C C . SER A 1 90 ? -16.276 3.413 35.526 1.00 87.06 90 SER A C 1
ATOM 724 O O . SER A 1 90 ? -15.668 3.387 36.591 1.00 87.06 90 SER A O 1
ATOM 726 N N . ALA A 1 91 ? -17.531 3.871 35.435 1.00 85.88 91 ALA A N 1
ATOM 727 C CA . ALA A 1 91 ? -18.290 4.370 36.585 1.00 85.88 91 ALA A CA 1
ATOM 728 C C . ALA A 1 91 ? -18.586 3.288 37.646 1.00 85.88 91 ALA A C 1
ATOM 730 O O . ALA A 1 91 ? -18.729 3.603 38.8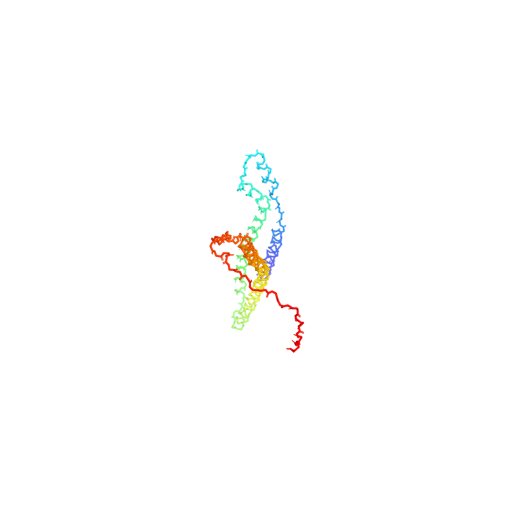25 1.00 85.88 91 ALA A O 1
ATOM 731 N N . LEU A 1 92 ? -18.652 2.011 37.249 1.00 83.62 92 LEU A N 1
ATOM 732 C CA . LEU A 1 92 ? -18.860 0.871 38.157 1.00 83.62 92 LEU A CA 1
ATOM 733 C C . LEU A 1 92 ? -17.565 0.386 38.830 1.00 83.62 92 LEU A C 1
ATOM 735 O O . LEU A 1 92 ? -17.608 -0.456 39.729 1.00 83.62 92 LEU A O 1
ATOM 739 N N . LYS A 1 93 ? -16.403 0.879 38.390 1.00 77.81 93 LYS A N 1
ATOM 740 C CA . LYS A 1 93 ? -15.090 0.487 38.906 1.00 77.81 93 LYS A CA 1
ATOM 741 C C . LYS A 1 93 ? -14.755 1.328 40.142 1.00 77.81 93 LYS A C 1
ATOM 743 O O . LYS A 1 93 ? -14.766 2.554 40.092 1.00 77.81 93 LYS A O 1
ATOM 748 N N . GLN A 1 94 ? -14.408 0.683 41.255 1.00 69.31 94 GLN A N 1
ATOM 749 C CA . GLN A 1 94 ? -13.931 1.391 42.444 1.00 69.31 94 GLN A CA 1
ATOM 750 C C . GLN A 1 94 ? -12.508 1.909 42.174 1.00 69.31 94 GLN A C 1
ATOM 752 O O . GLN A 1 94 ? -11.571 1.123 42.035 1.00 69.31 94 GLN A O 1
ATOM 757 N N . SER A 1 95 ? -12.353 3.227 42.038 1.00 68.06 95 SER A N 1
ATOM 758 C CA . SER A 1 95 ? -11.049 3.849 41.787 1.00 68.06 95 SER A CA 1
ATOM 759 C C . SER A 1 95 ? -10.215 3.848 43.069 1.00 68.06 95 SER A C 1
ATOM 761 O O . SER A 1 95 ? -10.573 4.496 44.053 1.00 68.06 95 SER A O 1
ATOM 763 N N . ASN A 1 96 ? -9.105 3.110 43.064 1.00 78.62 96 ASN A N 1
ATOM 764 C CA . ASN A 1 96 ? -8.051 3.212 44.068 1.00 78.62 96 ASN A CA 1
ATOM 765 C C . ASN A 1 96 ? -6.679 3.295 43.370 1.00 78.62 96 ASN A C 1
ATOM 767 O O . ASN A 1 96 ? -6.545 2.956 42.192 1.00 78.62 96 ASN A O 1
ATOM 771 N N . SER A 1 97 ? -5.664 3.786 44.086 1.00 82.19 97 SER A N 1
ATOM 772 C CA . SER A 1 97 ? -4.332 4.057 43.517 1.00 82.19 97 SER A CA 1
ATOM 773 C C . SER A 1 97 ? -3.695 2.818 42.863 1.00 82.19 97 SER A C 1
ATOM 775 O O . SER A 1 97 ? -3.146 2.897 41.765 1.00 82.19 97 SER A O 1
ATOM 777 N N . GLU A 1 98 ? -3.838 1.643 43.482 1.00 86.69 98 GLU A N 1
ATOM 778 C CA . GLU A 1 98 ? -3.285 0.384 42.968 1.00 86.69 98 GLU A CA 1
ATOM 779 C C . GLU A 1 98 ? -3.968 -0.075 41.672 1.00 86.69 98 GLU A C 1
ATOM 781 O O . GLU A 1 98 ? -3.296 -0.496 40.727 1.00 86.69 98 GLU A O 1
ATOM 786 N N . ALA A 1 99 ? -5.296 0.042 41.593 1.00 84.88 99 ALA A N 1
ATOM 787 C CA . ALA A 1 99 ? -6.070 -0.285 40.400 1.00 84.88 99 ALA A CA 1
ATOM 788 C C . ALA A 1 99 ? -5.727 0.648 39.229 1.00 84.88 99 ALA A C 1
ATOM 790 O O . ALA A 1 99 ? -5.608 0.176 38.096 1.00 84.88 99 ALA A O 1
ATOM 791 N N . ASN A 1 100 ? -5.503 1.937 39.505 1.00 86.06 100 ASN A N 1
ATOM 792 C CA . ASN A 1 100 ? -5.095 2.919 38.498 1.00 86.06 100 ASN A CA 1
ATOM 793 C C . ASN A 1 100 ? -3.686 2.623 37.963 1.00 86.06 100 ASN A C 1
ATOM 795 O O . ASN A 1 100 ? -3.500 2.574 36.748 1.00 86.06 100 ASN A O 1
ATOM 799 N N . ASN A 1 101 ? -2.725 2.322 38.845 1.00 90.50 101 ASN A N 1
ATOM 800 C CA . ASN A 1 101 ? -1.370 1.927 38.441 1.00 90.50 101 ASN A CA 1
ATOM 801 C C . ASN A 1 101 ? -1.382 0.649 37.590 1.00 90.50 101 ASN A C 1
ATOM 803 O O . ASN A 1 101 ? -0.722 0.571 36.553 1.00 90.50 101 ASN A O 1
ATOM 807 N N . ARG A 1 102 ? -2.169 -0.358 37.993 1.00 91.38 102 ARG A N 1
ATOM 808 C CA . ARG A 1 102 ? -2.334 -1.591 37.212 1.00 91.38 102 ARG A CA 1
ATOM 809 C C . ARG A 1 102 ? -2.928 -1.306 35.832 1.00 91.38 102 ARG A C 1
ATOM 811 O O . ARG A 1 102 ? -2.459 -1.866 34.844 1.00 91.38 102 ARG A O 1
ATOM 818 N N . GLU A 1 103 ? -3.954 -0.463 35.754 1.00 88.25 103 GLU A N 1
ATOM 819 C CA . GLU A 1 103 ? -4.578 -0.079 34.486 1.00 88.25 103 GLU A CA 1
ATOM 820 C C . GLU A 1 103 ? -3.608 0.674 33.568 1.00 88.25 103 GLU A C 1
ATOM 822 O O . GLU A 1 103 ? -3.555 0.385 32.373 1.00 88.25 103 GLU A O 1
ATOM 827 N N . GLU A 1 104 ? -2.806 1.588 34.113 1.00 93.06 104 GLU A N 1
ATOM 828 C CA . GLU A 1 104 ? -1.793 2.322 33.353 1.00 93.06 104 GLU A CA 1
ATOM 829 C C . GLU A 1 104 ? -0.756 1.376 32.736 1.00 93.06 104 GLU A C 1
ATOM 831 O O . GLU A 1 104 ? -0.452 1.476 31.546 1.00 93.06 104 GLU A O 1
ATOM 836 N N . VAL A 1 105 ? -0.248 0.416 33.514 1.00 96.19 105 VAL A N 1
ATOM 837 C CA . VAL A 1 105 ? 0.710 -0.579 33.012 1.00 96.19 105 VAL A CA 1
ATOM 838 C C . VAL A 1 105 ? 0.084 -1.440 31.912 1.00 96.19 105 VAL A C 1
ATOM 840 O O . VAL A 1 105 ? 0.723 -1.669 30.887 1.00 96.19 105 VAL A O 1
ATOM 843 N N . LEU A 1 106 ? -1.172 -1.872 32.069 1.00 95.81 106 LEU A N 1
ATOM 844 C CA . LEU A 1 106 ? -1.871 -2.644 31.035 1.00 95.81 106 LEU A CA 1
ATOM 845 C C . LEU A 1 106 ? -2.048 -1.843 29.735 1.00 95.81 106 LEU A C 1
ATOM 847 O O . LEU A 1 106 ? -1.832 -2.394 28.656 1.00 95.81 106 LEU A O 1
ATOM 851 N N . LYS A 1 107 ? -2.368 -0.543 29.822 1.00 95.00 107 LYS A N 1
ATOM 852 C CA . LYS A 1 107 ? -2.432 0.350 28.650 1.00 95.00 107 LYS A CA 1
ATOM 853 C C . LYS A 1 107 ? -1.071 0.488 27.969 1.00 95.00 107 LYS A C 1
ATOM 855 O O . LYS A 1 107 ? -0.997 0.392 26.748 1.00 95.00 107 LYS A O 1
ATOM 860 N N . LYS A 1 108 ? 0.008 0.658 28.745 1.00 97.56 108 LYS A N 1
ATOM 861 C CA . LYS A 1 108 ? 1.379 0.734 28.210 1.00 97.56 108 LYS A CA 1
ATOM 862 C C . LYS A 1 108 ? 1.794 -0.554 27.502 1.00 97.56 108 LYS A C 1
ATOM 864 O O . LYS A 1 108 ? 2.410 -0.478 26.447 1.00 97.56 108 LYS A O 1
ATOM 869 N N . LEU A 1 109 ? 1.443 -1.720 28.046 1.00 98.25 109 LEU A N 1
ATOM 870 C CA . LEU A 1 109 ? 1.744 -3.009 27.418 1.00 98.25 109 LEU A CA 1
ATOM 871 C C . LEU A 1 109 ? 0.994 -3.199 26.095 1.00 98.25 109 LEU A C 1
ATOM 873 O O . LEU A 1 109 ? 1.599 -3.647 25.125 1.00 98.25 109 LEU A O 1
ATOM 877 N N . ALA A 1 110 ? -0.288 -2.823 26.036 1.00 95.69 110 ALA A N 1
ATOM 878 C CA . ALA A 1 110 ? -1.057 -2.859 24.792 1.00 95.69 110 ALA A CA 1
ATOM 879 C C . ALA A 1 110 ? -0.461 -1.913 23.735 1.00 95.69 110 ALA A C 1
ATOM 881 O O . ALA A 1 110 ? -0.174 -2.343 22.623 1.00 95.69 110 ALA A O 1
ATOM 882 N N . ALA A 1 111 ? -0.165 -0.664 24.112 1.00 97.12 111 ALA A N 1
ATOM 883 C CA . ALA A 1 111 ? 0.467 0.300 23.212 1.00 97.12 111 ALA A CA 1
ATOM 884 C C . ALA A 1 111 ? 1.842 -0.179 22.714 1.00 97.12 111 ALA A C 1
ATOM 886 O O . ALA A 1 111 ? 2.149 -0.051 21.534 1.00 97.12 111 ALA A O 1
ATOM 887 N N . ALA A 1 112 ? 2.659 -0.777 23.589 1.00 98.12 112 ALA A N 1
ATOM 888 C CA . ALA A 1 112 ? 3.960 -1.324 23.213 1.00 98.12 112 ALA A CA 1
ATOM 889 C C . ALA A 1 112 ? 3.843 -2.488 22.217 1.00 98.12 112 ALA A C 1
ATOM 891 O O . ALA A 1 112 ? 4.663 -2.594 21.306 1.00 98.12 112 ALA A O 1
ATOM 892 N N . HIS A 1 113 ? 2.831 -3.347 22.373 1.00 97.69 113 HIS A N 1
ATOM 893 C CA . HIS A 1 113 ? 2.542 -4.407 21.412 1.00 97.69 113 HIS A CA 1
ATOM 894 C C . HIS A 1 113 ? 2.160 -3.829 20.043 1.00 97.69 113 HIS A C 1
ATOM 896 O O . HIS A 1 113 ? 2.743 -4.227 19.036 1.00 97.69 113 HIS A O 1
ATOM 902 N N . ASP A 1 114 ? 1.243 -2.860 20.006 1.00 96.31 114 ASP A N 1
ATOM 903 C CA . ASP A 1 114 ? 0.805 -2.231 18.755 1.00 96.31 114 ASP A CA 1
ATOM 904 C C . ASP A 1 114 ? 1.978 -1.541 18.040 1.00 96.31 114 ASP A C 1
ATOM 906 O O . ASP A 1 114 ? 2.213 -1.785 16.854 1.00 96.31 114 ASP A O 1
ATOM 910 N N . SER A 1 115 ? 2.798 -0.783 18.779 1.00 98.19 115 SER A N 1
ATOM 911 C CA . SER A 1 115 ? 4.015 -0.166 18.238 1.00 98.19 115 SER A CA 1
ATOM 912 C C . SER A 1 115 ? 5.025 -1.196 17.728 1.00 98.19 115 SER A C 1
ATOM 914 O O . SER A 1 115 ? 5.653 -0.977 16.696 1.00 98.19 115 SER A O 1
ATOM 916 N N . TYR A 1 116 ? 5.200 -2.326 18.418 1.00 98.31 116 TYR A N 1
ATOM 917 C CA . TYR A 1 116 ? 6.098 -3.388 17.959 1.00 98.31 116 TYR A CA 1
ATOM 918 C C . TYR A 1 116 ? 5.650 -3.968 16.613 1.00 98.31 116 TYR A C 1
ATOM 920 O O . TYR A 1 116 ? 6.482 -4.135 15.718 1.00 98.31 116 TYR A O 1
ATOM 928 N N . ILE A 1 117 ? 4.355 -4.259 16.457 1.00 97.44 117 ILE A N 1
ATOM 929 C CA . ILE A 1 117 ? 3.807 -4.802 15.210 1.00 97.44 117 ILE A CA 1
ATOM 930 C C . ILE A 1 117 ? 3.989 -3.804 14.062 1.00 97.44 117 ILE A C 1
ATOM 932 O O . ILE A 1 117 ? 4.485 -4.189 13.001 1.00 97.44 117 ILE A O 1
ATOM 936 N N . GLU A 1 118 ? 3.669 -2.528 14.288 1.00 96.94 118 GLU A N 1
ATOM 937 C CA . GLU A 1 118 ? 3.838 -1.462 13.295 1.00 96.94 118 GLU A CA 1
ATOM 938 C C . GLU A 1 118 ? 5.308 -1.301 12.877 1.00 96.94 118 GLU A C 1
ATOM 940 O O . GLU A 1 118 ? 5.638 -1.391 11.693 1.00 96.94 118 GLU A O 1
A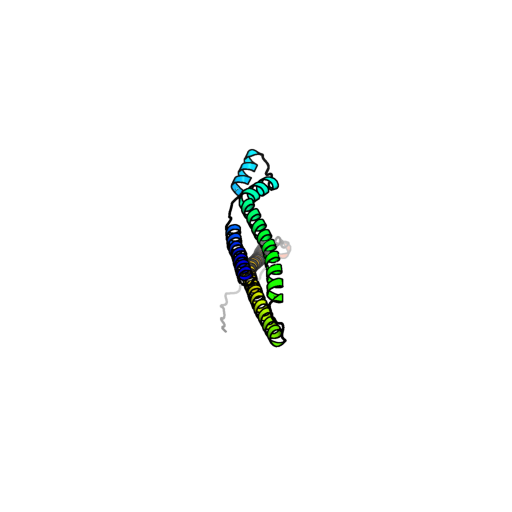TOM 945 N N . ILE A 1 119 ? 6.220 -1.156 13.844 1.00 98.38 119 ILE A N 1
ATOM 946 C CA . ILE A 1 119 ? 7.658 -1.006 13.578 1.00 98.38 119 ILE A CA 1
ATOM 947 C C . ILE A 1 119 ? 8.207 -2.240 12.854 1.00 98.38 119 ILE A C 1
ATOM 949 O O . ILE A 1 119 ? 8.982 -2.107 11.907 1.00 98.38 119 ILE A O 1
ATOM 953 N N . SER A 1 120 ? 7.801 -3.447 13.259 1.00 98.12 120 SER A N 1
ATOM 954 C CA . SER A 1 120 ? 8.223 -4.684 12.597 1.00 98.12 120 SER A CA 1
ATOM 955 C C . SER A 1 120 ? 7.749 -4.739 11.144 1.00 98.12 120 SER A C 1
ATOM 957 O O . SER A 1 120 ? 8.524 -5.132 10.269 1.00 98.12 120 SER A O 1
ATOM 959 N N . SER A 1 121 ? 6.509 -4.319 10.871 1.00 97.44 121 SER A N 1
ATOM 960 C CA . SER A 1 121 ? 5.975 -4.221 9.509 1.00 97.44 121 SER A CA 1
ATOM 961 C C . SER A 1 121 ? 6.789 -3.241 8.663 1.00 97.44 121 SER A C 1
ATOM 963 O O . SER A 1 121 ? 7.272 -3.610 7.592 1.00 97.44 121 SER A O 1
ATOM 965 N N . ASN A 1 122 ? 7.044 -2.042 9.189 1.00 98.06 122 ASN A N 1
ATOM 966 C CA . ASN A 1 122 ? 7.809 -1.004 8.495 1.00 98.06 122 ASN A CA 1
ATOM 967 C C . ASN A 1 122 ? 9.243 -1.460 8.188 1.00 98.06 122 ASN A C 1
ATOM 969 O O . ASN A 1 122 ? 9.755 -1.229 7.094 1.00 98.06 122 ASN A O 1
ATOM 973 N N . ILE A 1 123 ? 9.895 -2.163 9.122 1.00 98.50 123 ILE A N 1
ATOM 974 C CA . ILE A 1 123 ? 11.236 -2.722 8.898 1.00 98.5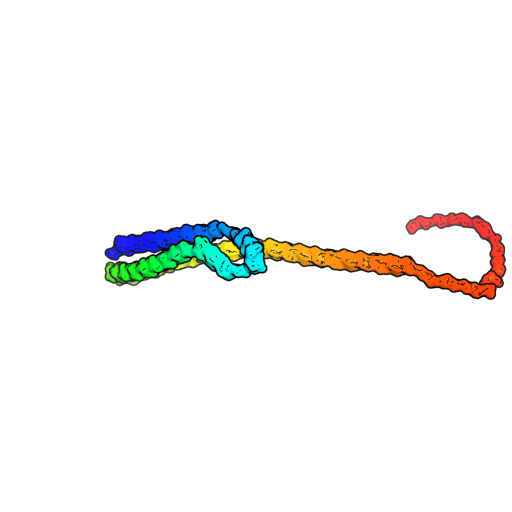0 123 ILE A CA 1
ATOM 975 C C . ILE A 1 123 ? 11.207 -3.804 7.811 1.00 98.50 123 ILE A C 1
ATOM 977 O O . ILE A 1 123 ? 12.112 -3.843 6.975 1.00 98.50 123 ILE A O 1
ATOM 981 N N . LYS A 1 124 ? 10.195 -4.681 7.788 1.00 97.81 124 LYS A N 1
ATOM 982 C CA . LYS A 1 124 ? 10.056 -5.703 6.734 1.00 97.81 124 LYS A CA 1
ATOM 983 C C . LYS A 1 124 ? 9.868 -5.068 5.359 1.00 97.81 124 LYS A C 1
ATOM 985 O O . LYS A 1 124 ? 10.526 -5.494 4.409 1.00 97.81 124 LYS A O 1
ATOM 990 N N . GLU A 1 125 ? 9.020 -4.048 5.260 1.00 97.56 125 GLU A N 1
ATOM 991 C CA . GLU A 1 125 ? 8.808 -3.302 4.018 1.00 97.56 125 GLU A CA 1
ATOM 992 C C . GLU A 1 125 ? 10.090 -2.595 3.566 1.00 97.56 125 GLU A C 1
ATOM 994 O O . GLU A 1 125 ? 10.524 -2.791 2.432 1.00 97.56 125 GLU A O 1
ATOM 999 N N . GLY A 1 126 ? 10.764 -1.871 4.466 1.00 98.12 126 GLY A N 1
ATOM 1000 C CA . GLY A 1 126 ? 12.039 -1.215 4.169 1.00 98.12 126 GLY A CA 1
ATOM 1001 C C . GLY A 1 126 ? 13.135 -2.201 3.749 1.00 98.12 126 GLY A C 1
ATOM 1002 O O . GLY A 1 126 ? 13.868 -1.946 2.796 1.00 98.12 126 GLY A O 1
ATOM 1003 N N . THR A 1 127 ? 13.217 -3.366 4.398 1.00 98.38 127 THR A N 1
ATOM 1004 C CA . THR A 1 127 ? 14.171 -4.429 4.033 1.00 98.38 127 THR A CA 1
ATOM 1005 C C . THR A 1 127 ? 13.918 -4.924 2.613 1.00 98.38 127 THR A C 1
ATOM 1007 O O . THR A 1 127 ? 14.852 -5.024 1.819 1.00 98.38 127 THR A O 1
ATOM 1010 N N . LYS A 1 128 ? 12.653 -5.203 2.272 1.00 97.69 128 LYS A N 1
ATOM 1011 C CA . LYS A 1 128 ? 12.278 -5.596 0.911 1.00 97.69 128 LYS A CA 1
ATOM 1012 C C . LYS A 1 128 ? 12.639 -4.496 -0.089 1.00 97.69 128 LYS A C 1
ATOM 1014 O O . LYS A 1 128 ? 13.304 -4.780 -1.077 1.00 97.69 128 LYS A O 1
ATOM 1019 N N . PHE A 1 129 ? 12.272 -3.251 0.205 1.00 98.44 129 PHE A N 1
ATOM 1020 C CA . PHE A 1 129 ? 12.553 -2.105 -0.655 1.00 98.44 129 PHE A CA 1
ATOM 1021 C C . PHE A 1 129 ? 14.045 -1.967 -0.982 1.00 98.44 129 PHE A C 1
ATOM 1023 O O . PHE A 1 129 ? 14.401 -1.818 -2.147 1.00 98.44 129 PHE A O 1
ATOM 1030 N N . TYR A 1 130 ? 14.934 -2.050 0.014 1.00 98.56 130 TYR A N 1
ATOM 1031 C CA . TYR A 1 130 ? 16.374 -1.917 -0.232 1.00 98.56 130 TYR A CA 1
ATOM 1032 C C . TYR A 1 130 ? 16.976 -3.122 -0.963 1.00 98.56 130 TYR A C 1
ATOM 1034 O O . TYR A 1 130 ? 17.912 -2.946 -1.748 1.00 98.56 130 TYR A O 1
ATOM 1042 N N . ASN A 1 131 ? 16.428 -4.323 -0.767 1.00 98.19 131 ASN A N 1
ATOM 1043 C CA . ASN A 1 131 ? 16.810 -5.492 -1.559 1.00 98.19 131 ASN A CA 1
ATOM 1044 C C . ASN A 1 131 ? 16.423 -5.305 -3.036 1.00 98.19 131 ASN A C 1
ATOM 1046 O O . ASN A 1 131 ? 17.276 -5.455 -3.911 1.00 98.19 131 ASN A O 1
ATOM 1050 N N . ASP A 1 132 ? 15.183 -4.887 -3.305 1.00 98.25 132 ASP A N 1
ATOM 1051 C CA . ASP A 1 132 ? 14.684 -4.628 -4.661 1.00 98.25 132 ASP A CA 1
ATOM 1052 C C . ASP A 1 132 ? 15.465 -3.468 -5.323 1.00 98.25 132 ASP A C 1
ATOM 1054 O O . ASP A 1 132 ? 15.883 -3.553 -6.480 1.00 98.25 132 ASP A O 1
ATOM 1058 N N . LEU A 1 133 ? 15.752 -2.397 -4.570 1.00 98.31 133 LEU A N 1
ATOM 1059 C CA . LEU A 1 133 ? 16.558 -1.261 -5.033 1.00 98.31 133 LEU A CA 1
ATOM 1060 C C . LEU A 1 133 ? 17.985 -1.679 -5.402 1.00 98.31 133 LEU A C 1
ATOM 1062 O O . LEU A 1 133 ? 18.534 -1.191 -6.391 1.00 98.31 133 LEU A O 1
ATOM 1066 N N . THR A 1 134 ? 18.588 -2.586 -4.634 1.00 98.56 134 THR A N 1
ATOM 1067 C CA . THR A 1 134 ? 19.935 -3.093 -4.921 1.00 98.56 134 THR A CA 1
ATOM 1068 C C . THR A 1 134 ? 19.979 -3.784 -6.283 1.00 98.56 134 THR A C 1
ATOM 1070 O O . THR A 1 134 ? 20.900 -3.537 -7.061 1.00 98.56 134 THR A O 1
ATOM 1073 N N . GLU A 1 135 ? 18.966 -4.582 -6.629 1.00 98.25 135 GLU A N 1
ATOM 1074 C CA . GLU A 1 135 ? 18.887 -5.223 -7.947 1.00 98.25 135 GLU A CA 1
ATOM 1075 C C . GLU A 1 135 ? 18.798 -4.189 -9.083 1.00 98.25 135 GLU A C 1
ATOM 1077 O O . GLU A 1 135 ? 19.489 -4.307 -10.102 1.00 98.25 135 GLU A O 1
ATOM 1082 N N . ILE A 1 136 ? 17.990 -3.139 -8.899 1.00 98.50 136 ILE A N 1
ATOM 1083 C CA . ILE A 1 136 ? 17.869 -2.033 -9.862 1.00 98.50 136 ILE A CA 1
ATOM 1084 C C . ILE A 1 136 ? 19.222 -1.329 -10.043 1.00 98.50 136 ILE A C 1
ATOM 1086 O O . ILE A 1 136 ? 19.644 -1.078 -11.177 1.00 98.50 136 ILE A O 1
ATOM 1090 N N . LEU A 1 137 ? 19.926 -1.045 -8.945 1.00 98.62 137 LEU A N 1
ATOM 1091 C CA . LEU A 1 137 ? 21.230 -0.382 -8.974 1.00 98.62 137 LEU A CA 1
ATOM 1092 C C . LEU A 1 137 ? 22.307 -1.241 -9.638 1.00 98.62 137 LEU A C 1
ATOM 1094 O O . LEU A 1 137 ? 23.109 -0.701 -10.394 1.00 98.62 137 LEU A O 1
ATOM 1098 N N . LEU A 1 138 ? 22.305 -2.559 -9.434 1.00 98.62 138 LEU A N 1
ATOM 1099 C CA . LEU A 1 138 ? 23.236 -3.466 -10.113 1.00 98.62 138 LEU A CA 1
ATOM 1100 C C . LEU A 1 138 ? 23.005 -3.481 -11.630 1.00 98.62 138 LEU A C 1
ATOM 1102 O O . LEU A 1 138 ? 23.959 -3.392 -12.404 1.00 98.62 138 LEU A O 1
ATOM 1106 N N . LYS A 1 139 ? 21.743 -3.514 -12.080 1.00 98.50 139 LYS A N 1
ATOM 1107 C CA . LYS A 1 139 ? 21.409 -3.391 -13.512 1.00 98.50 139 LYS A CA 1
ATOM 1108 C C . LYS A 1 139 ? 21.884 -2.054 -14.079 1.00 98.50 139 LYS A C 1
ATOM 1110 O O . LYS A 1 139 ? 22.463 -2.010 -15.166 1.00 98.50 139 LYS A O 1
ATOM 1115 N N . PHE A 1 140 ? 21.675 -0.968 -13.338 1.00 98.56 140 PHE A N 1
ATOM 1116 C CA . PHE A 1 140 ? 22.148 0.357 -13.726 1.00 98.56 140 PHE A CA 1
ATOM 1117 C C . PHE A 1 140 ? 23.683 0.433 -13.785 1.00 98.56 140 PHE A C 1
ATOM 1119 O O . PHE A 1 140 ? 24.237 0.939 -14.759 1.00 98.56 140 PHE A O 1
ATOM 1126 N N . GLN A 1 141 ? 24.381 -0.131 -12.798 1.00 98.62 141 GLN A N 1
ATOM 1127 C CA . GLN A 1 141 ? 25.841 -0.204 -12.754 1.00 98.62 141 GLN A CA 1
ATOM 1128 C C . GLN A 1 141 ? 26.414 -0.979 -13.946 1.00 98.62 141 GLN A C 1
ATOM 1130 O O . GLN A 1 141 ? 27.398 -0.533 -14.546 1.00 98.62 141 GLN A O 1
ATOM 1135 N N . ASN A 1 142 ? 25.800 -2.107 -14.313 1.00 98.50 142 ASN A N 1
ATOM 1136 C CA . ASN A 1 142 ? 26.198 -2.874 -15.493 1.00 98.50 142 ASN A CA 1
ATOM 1137 C C . ASN A 1 142 ? 26.051 -2.024 -16.757 1.00 98.50 142 ASN A C 1
ATOM 1139 O O . ASN A 1 142 ? 27.007 -1.889 -17.511 1.00 98.50 142 ASN A O 1
ATOM 1143 N N . LYS A 1 143 ? 24.921 -1.323 -16.915 1.00 98.56 143 LYS A N 1
ATOM 1144 C CA . LYS A 1 143 ? 24.704 -0.415 -18.050 1.00 98.56 143 LYS A CA 1
ATOM 1145 C C . LYS A 1 143 ? 25.756 0.697 -18.126 1.00 98.56 143 LYS A C 1
ATOM 1147 O O . LYS A 1 143 ? 26.238 1.017 -19.211 1.00 98.56 143 LYS A O 1
ATOM 1152 N N . CYS A 1 144 ? 26.143 1.278 -16.991 1.00 98.69 144 CYS A N 1
ATOM 1153 C CA . CYS A 1 144 ? 27.235 2.252 -16.936 1.00 98.69 144 CYS A CA 1
ATOM 1154 C C . CYS A 1 144 ? 28.576 1.629 -17.353 1.00 98.69 144 CYS A C 1
ATOM 1156 O O . CYS A 1 144 ? 29.320 2.236 -18.123 1.00 98.69 144 CYS A O 1
ATOM 1158 N N . SER A 1 145 ? 28.871 0.418 -16.877 1.00 98.56 145 SER A N 1
ATOM 1159 C CA . SER A 1 145 ? 30.092 -0.319 -17.227 1.00 98.56 145 SER A CA 1
ATOM 1160 C C . SER A 1 145 ? 30.156 -0.635 -18.721 1.00 98.56 145 SER A C 1
ATOM 1162 O O . SER A 1 145 ? 31.188 -0.388 -19.342 1.00 98.56 145 SER A O 1
ATOM 1164 N N . ASP A 1 146 ? 29.045 -1.081 -19.309 1.00 98.62 146 ASP A N 1
ATOM 1165 C CA . ASP A 1 146 ? 28.931 -1.389 -20.736 1.00 98.62 146 ASP A CA 1
ATOM 1166 C C . ASP A 1 146 ? 29.171 -0.147 -21.598 1.00 98.62 146 ASP A C 1
ATOM 1168 O O . ASP A 1 146 ? 29.940 -0.198 -22.556 1.00 98.62 146 ASP A O 1
ATOM 1172 N N . ILE A 1 147 ? 28.582 0.999 -21.229 1.00 98.56 147 ILE A N 1
ATOM 1173 C CA . ILE A 1 147 ? 28.806 2.271 -21.934 1.00 98.56 147 ILE A CA 1
ATOM 1174 C C . ILE A 1 147 ? 30.281 2.674 -21.861 1.00 98.56 147 ILE A C 1
ATOM 1176 O O . ILE A 1 147 ? 30.871 3.050 -22.874 1.00 98.56 147 ILE A O 1
ATOM 1180 N N . VAL A 1 148 ? 30.897 2.598 -20.678 1.00 98.69 148 VAL A N 1
ATOM 1181 C CA . VAL A 1 148 ? 32.317 2.942 -20.507 1.00 98.69 148 VAL A CA 1
ATOM 1182 C C . VAL A 1 148 ? 33.210 1.998 -21.311 1.00 98.69 148 VAL A C 1
ATOM 1184 O O . VAL A 1 148 ? 34.183 2.452 -21.914 1.00 98.69 148 VAL A O 1
ATOM 1187 N N . PHE A 1 149 ? 32.894 0.703 -21.338 1.00 98.56 149 PHE A N 1
ATOM 1188 C CA . PHE A 1 149 ? 33.626 -0.286 -22.121 1.00 98.56 149 PHE A CA 1
ATOM 1189 C C . PHE A 1 149 ? 33.502 -0.013 -23.622 1.00 98.56 149 PHE A C 1
ATOM 1191 O O . PHE A 1 149 ? 34.524 0.142 -24.285 1.00 98.56 149 PHE A O 1
ATOM 1198 N N . ALA A 1 150 ? 32.279 0.153 -24.133 1.00 98.56 150 ALA A N 1
ATOM 1199 C CA . ALA A 1 150 ? 32.025 0.466 -25.537 1.00 98.56 150 ALA A CA 1
ATOM 1200 C C . ALA A 1 150 ? 32.785 1.723 -25.980 1.00 98.56 150 ALA A C 1
ATOM 1202 O O . ALA A 1 150 ? 33.476 1.697 -26.992 1.00 98.56 150 ALA A O 1
ATOM 1203 N N . ARG A 1 151 ? 32.769 2.793 -25.172 1.00 98.38 151 ARG A N 1
ATOM 1204 C CA . ARG A 1 151 ? 33.507 4.030 -25.479 1.00 98.38 151 ARG A CA 1
ATOM 1205 C C . ARG A 1 151 ? 35.023 3.854 -25.488 1.00 98.38 151 ARG A C 1
ATOM 1207 O O . ARG A 1 151 ? 35.700 4.502 -26.283 1.00 98.38 151 ARG A O 1
ATOM 1214 N N . LYS A 1 152 ? 35.573 3.000 -24.619 1.00 98.19 152 LYS A N 1
ATOM 1215 C CA . LYS A 1 152 ? 37.007 2.671 -24.646 1.00 98.19 152 LYS A CA 1
ATOM 1216 C C . LYS A 1 152 ? 37.366 1.888 -25.906 1.00 98.19 152 LYS A C 1
ATOM 1218 O O . LYS A 1 152 ? 38.348 2.239 -26.551 1.00 98.19 152 LYS A O 1
ATOM 1223 N N . THR A 1 153 ? 36.556 0.897 -26.270 1.00 98.12 153 THR A N 1
ATOM 1224 C CA . THR A 1 153 ? 36.757 0.103 -27.487 1.00 98.12 153 THR A CA 1
ATOM 1225 C C . THR A 1 153 ? 36.649 0.967 -28.742 1.00 98.12 153 THR A C 1
ATOM 1227 O O . THR A 1 153 ? 37.574 0.957 -29.545 1.00 98.12 153 THR A O 1
ATOM 1230 N N . GLU A 1 154 ? 35.608 1.798 -28.865 1.00 97.81 154 GLU A N 1
ATOM 1231 C CA . GLU A 1 154 ? 35.451 2.752 -29.976 1.00 97.81 154 GLU A CA 1
ATOM 1232 C C . GLU A 1 154 ? 36.677 3.667 -30.114 1.00 97.81 154 GLU A C 1
ATOM 1234 O O . GLU A 1 154 ? 37.199 3.859 -31.211 1.00 97.81 154 GLU A O 1
ATOM 1239 N N . ARG A 1 155 ? 37.178 4.214 -28.996 1.00 97.75 155 ARG A N 1
ATOM 1240 C CA . ARG A 1 155 ? 38.390 5.045 -28.995 1.00 97.75 155 ARG A CA 1
ATOM 1241 C C . ARG A 1 155 ? 39.602 4.274 -29.528 1.00 97.75 155 ARG A C 1
ATOM 1243 O O . ARG A 1 155 ? 40.367 4.828 -30.314 1.00 97.75 155 ARG A O 1
ATOM 1250 N N . ASP A 1 156 ? 39.805 3.041 -29.076 1.00 97.25 156 ASP A N 1
ATOM 1251 C CA . ASP A 1 156 ? 40.970 2.233 -29.455 1.00 97.25 156 ASP A CA 1
ATOM 1252 C C . ASP A 1 156 ? 40.911 1.796 -30.925 1.00 97.25 156 ASP A C 1
ATOM 1254 O O . ASP A 1 156 ? 41.934 1.806 -31.615 1.00 97.25 156 ASP A O 1
ATOM 1258 N N . GLU A 1 157 ? 39.717 1.485 -31.429 1.00 97.31 157 GLU A N 1
ATOM 1259 C CA . GLU A 1 157 ? 39.476 1.195 -32.844 1.00 97.31 157 GLU A CA 1
ATOM 1260 C C . GLU A 1 157 ? 39.760 2.416 -33.727 1.00 97.31 157 GLU A C 1
ATOM 1262 O O . GLU A 1 157 ? 40.540 2.305 -34.675 1.00 97.31 157 GLU A O 1
ATOM 1267 N N . LEU A 1 158 ? 39.229 3.593 -33.369 1.00 96.69 158 LEU A N 1
ATOM 1268 C CA . LEU A 1 158 ? 39.485 4.848 -34.089 1.00 96.69 158 LEU A CA 1
ATOM 1269 C C . LEU A 1 158 ? 40.975 5.216 -34.098 1.00 96.69 158 LEU A C 1
ATOM 1271 O O . LEU A 1 158 ? 41.509 5.666 -35.112 1.00 96.69 158 LEU A O 1
ATOM 1275 N N . LEU A 1 159 ? 41.674 5.006 -32.979 1.00 95.94 159 LEU A N 1
ATOM 1276 C CA . LEU A 1 159 ? 43.107 5.275 -32.881 1.00 95.94 159 LEU A CA 1
ATOM 1277 C C . LEU A 1 159 ? 43.921 4.334 -33.780 1.00 95.94 159 LEU A C 1
ATOM 1279 O O . LEU A 1 159 ? 44.858 4.777 -34.447 1.00 95.94 159 LEU A O 1
ATOM 1283 N N . LYS A 1 160 ? 43.547 3.052 -33.841 1.00 95.31 160 LYS A N 1
ATOM 1284 C CA . LYS A 1 160 ? 44.169 2.076 -34.742 1.00 95.31 160 LYS A CA 1
ATOM 1285 C C . LYS A 1 160 ? 43.917 2.422 -36.210 1.00 95.31 160 LYS A C 1
ATOM 1287 O O . LYS A 1 160 ? 44.842 2.322 -37.015 1.00 95.31 160 LYS A O 1
ATOM 1292 N N . GLU A 1 161 ? 42.700 2.831 -36.559 1.00 94.75 161 GLU A N 1
ATOM 1293 C CA . GLU A 1 161 ? 42.353 3.256 -37.918 1.00 94.75 161 GLU A CA 1
ATOM 1294 C C . GLU A 1 161 ? 43.175 4.478 -38.349 1.00 94.75 161 GLU A C 1
ATOM 1296 O O . GLU A 1 161 ? 43.798 4.449 -39.410 1.00 94.75 161 GLU A O 1
ATOM 1301 N N . LEU A 1 162 ? 43.282 5.498 -37.489 1.00 93.75 162 LEU A N 1
ATOM 1302 C CA . LEU A 1 162 ? 44.091 6.693 -37.747 1.00 93.75 162 LEU A CA 1
ATOM 1303 C C . LEU A 1 162 ? 45.581 6.362 -37.933 1.00 93.75 162 LEU A C 1
ATOM 1305 O O . LEU A 1 162 ? 46.246 6.885 -38.826 1.00 93.75 162 LEU A O 1
ATOM 1309 N N . GLN A 1 163 ? 46.130 5.469 -37.107 1.00 92.94 163 GLN A N 1
ATOM 1310 C CA . GLN A 1 163 ? 47.519 5.025 -37.261 1.00 92.94 163 GLN A CA 1
ATOM 1311 C C . GLN A 1 163 ? 47.739 4.291 -38.590 1.00 92.94 163 GLN A C 1
ATOM 1313 O O . GLN A 1 163 ? 48.755 4.501 -39.255 1.00 92.94 163 GLN A O 1
ATOM 1318 N N . GLN A 1 164 ? 46.785 3.452 -39.005 1.00 91.62 164 GLN A N 1
ATOM 1319 C CA . GLN A 1 164 ? 46.846 2.761 -40.292 1.00 91.62 164 GLN A CA 1
ATOM 1320 C C . GLN A 1 164 ? 46.697 3.716 -41.479 1.00 91.62 164 GLN A C 1
ATOM 1322 O O . GLN A 1 164 ? 47.372 3.512 -42.488 1.00 91.62 164 GLN A O 1
ATOM 1327 N N . SER A 1 165 ? 45.849 4.745 -41.382 1.00 90.00 165 SER A N 1
ATOM 1328 C CA . SER A 1 165 ? 45.691 5.735 -42.449 1.00 90.00 165 SER A CA 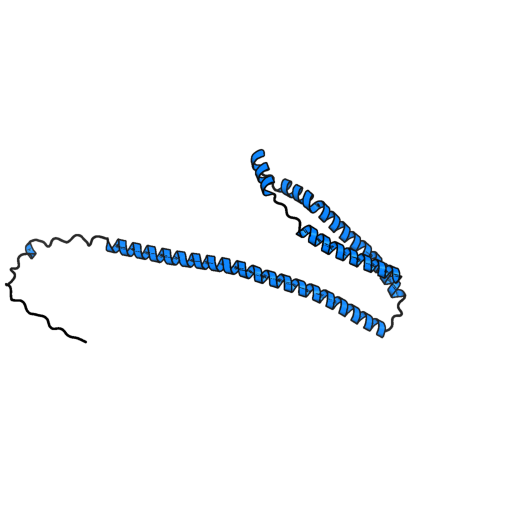1
ATOM 1329 C C . SER A 1 165 ? 46.967 6.553 -42.646 1.00 90.00 165 SER A C 1
ATOM 1331 O O . SER A 1 165 ? 47.397 6.711 -43.783 1.00 90.00 165 SER A O 1
ATOM 1333 N N . ILE A 1 166 ? 47.621 6.982 -41.558 1.00 86.88 166 ILE A N 1
ATOM 1334 C CA . ILE A 1 166 ? 48.916 7.684 -41.612 1.00 86.88 166 ILE A CA 1
ATOM 1335 C C . ILE A 1 166 ? 49.995 6.785 -42.232 1.00 86.88 166 ILE A C 1
ATOM 1337 O O . ILE A 1 166 ? 50.743 7.219 -43.100 1.00 86.88 166 ILE A O 1
ATOM 1341 N N . ALA A 1 167 ? 50.064 5.508 -41.841 1.00 82.50 167 ALA A N 1
ATOM 1342 C CA . ALA A 1 167 ? 51.053 4.574 -42.389 1.00 82.50 167 ALA A CA 1
ATOM 1343 C C . ALA A 1 167 ? 50.840 4.245 -43.881 1.00 82.50 167 ALA A C 1
ATOM 1345 O O . ALA A 1 167 ? 51.778 3.825 -44.558 1.00 82.50 167 ALA A O 1
ATOM 1346 N N . ARG A 1 168 ? 49.610 4.390 -44.388 1.00 81.00 168 ARG A N 1
ATOM 1347 C CA . ARG A 1 168 ? 49.259 4.197 -45.805 1.00 81.00 168 ARG A CA 1
ATOM 1348 C C . ARG A 1 168 ? 49.405 5.465 -46.638 1.00 81.00 168 ARG A C 1
ATOM 1350 O O . ARG A 1 168 ? 49.290 5.381 -47.861 1.00 81.00 168 ARG A O 1
ATOM 1357 N N . GLU A 1 169 ? 49.634 6.613 -46.009 1.00 77.75 169 GLU A N 1
ATOM 1358 C CA . GLU A 1 169 ? 49.901 7.847 -46.728 1.00 77.75 169 GLU A CA 1
ATOM 1359 C C . GLU A 1 169 ? 51.232 7.680 -47.485 1.00 77.75 169 GLU A C 1
ATOM 1361 O O . GLU A 1 169 ? 52.248 7.326 -46.874 1.00 77.75 169 GLU A O 1
ATOM 1366 N N . PRO A 1 170 ? 51.252 7.830 -48.823 1.00 68.94 170 PRO A N 1
ATOM 1367 C CA . PRO A 1 170 ? 52.471 7.623 -49.586 1.00 68.94 170 PRO A CA 1
ATOM 1368 C C . PRO A 1 170 ? 53.533 8.604 -49.092 1.00 68.94 170 PRO A C 1
ATOM 1370 O O . PRO A 1 170 ? 53.284 9.807 -48.999 1.00 68.94 170 PRO A O 1
ATOM 1373 N N . SER A 1 171 ? 54.725 8.089 -48.776 1.00 65.00 171 SER A N 1
ATOM 1374 C CA . SER A 1 171 ? 55.881 8.938 -48.490 1.00 65.00 171 SER A CA 1
ATOM 1375 C C . SER A 1 171 ? 56.031 9.950 -49.625 1.00 65.00 171 SER A C 1
ATOM 1377 O O . SER A 1 171 ? 55.862 9.579 -50.790 1.00 65.00 171 SER A O 1
ATOM 1379 N N . ALA A 1 172 ? 56.292 11.214 -49.268 1.00 64.62 172 ALA A N 1
ATOM 1380 C CA . ALA A 1 172 ? 56.426 12.334 -50.198 1.00 64.62 172 ALA A CA 1
ATOM 1381 C C . ALA A 1 172 ? 57.145 11.909 -51.493 1.00 64.62 172 ALA A C 1
ATOM 1383 O O . ALA A 1 172 ? 58.097 11.123 -51.408 1.00 64.62 172 ALA A O 1
ATOM 1384 N N . PRO A 1 173 ? 56.707 12.397 -52.674 1.00 62.09 173 PRO A N 1
ATOM 1385 C CA . PRO A 1 173 ? 57.255 11.961 -53.952 1.00 62.09 173 PRO A CA 1
ATOM 1386 C C . PRO A 1 173 ? 58.777 12.010 -53.887 1.00 62.09 173 PRO A C 1
ATOM 1388 O O . PRO A 1 173 ? 59.343 13.013 -53.447 1.00 62.09 173 PRO A O 1
ATOM 1391 N N . SER A 1 174 ? 59.432 10.912 -54.275 1.00 62.50 174 SER A N 1
ATOM 1392 C CA . SER A 1 174 ? 60.888 10.862 -54.324 1.00 62.50 174 SER A CA 1
ATOM 1393 C C . SER A 1 174 ? 61.367 12.058 -55.137 1.00 62.50 174 SER A C 1
ATOM 1395 O O . SER A 1 174 ? 61.075 12.155 -56.331 1.00 62.50 174 SER A O 1
ATOM 1397 N N . PHE A 1 175 ? 62.070 12.989 -54.496 1.00 62.91 175 PHE A N 1
ATOM 1398 C CA . PHE A 1 175 ? 62.744 14.046 -55.225 1.00 62.91 175 PHE A CA 1
ATOM 1399 C C . PHE A 1 175 ? 63.768 13.365 -56.131 1.00 62.91 175 PHE A C 1
ATOM 1401 O O . PHE A 1 175 ? 64.726 12.763 -55.643 1.00 62.91 175 PHE A O 1
ATOM 1408 N N . ASN A 1 176 ? 63.555 13.423 -57.447 1.00 63.66 176 ASN A N 1
ATOM 1409 C CA . ASN A 1 176 ? 64.596 13.050 -58.392 1.00 63.66 176 ASN A CA 1
ATOM 1410 C C . ASN A 1 176 ? 65.776 13.983 -58.127 1.00 63.66 176 ASN A C 1
ATOM 1412 O O . ASN A 1 176 ? 65.673 15.193 -58.339 1.00 63.66 176 ASN A O 1
ATOM 1416 N N . VAL A 1 177 ? 66.880 13.424 -57.628 1.00 63.31 177 VAL A N 1
ATOM 1417 C CA . VAL A 1 177 ? 68.135 14.164 -57.512 1.00 63.31 177 VAL A CA 1
ATOM 1418 C C . VAL A 1 177 ? 68.481 14.730 -58.894 1.00 63.31 177 VAL A C 1
ATOM 1420 O O . VAL A 1 177 ? 68.454 13.985 -59.879 1.00 63.31 177 VAL A O 1
ATOM 1423 N N . PRO A 1 178 ? 68.757 16.039 -59.018 1.00 66.00 178 PRO A N 1
ATOM 1424 C CA . PRO A 1 178 ? 69.149 16.616 -60.292 1.00 66.00 178 PRO A CA 1
ATOM 1425 C C . PRO A 1 178 ? 70.382 15.894 -60.853 1.00 66.00 178 PRO A C 1
ATOM 1427 O O . PRO A 1 178 ? 71.315 15.562 -60.119 1.00 66.00 178 PRO A O 1
ATOM 1430 N N . SER A 1 179 ? 70.409 15.679 -62.168 1.00 62.00 179 SER A N 1
ATOM 1431 C CA . SER A 1 179 ? 71.402 14.862 -62.887 1.00 62.00 179 SER A CA 1
ATOM 1432 C C . SER A 1 179 ? 72.870 15.282 -62.719 1.00 62.00 179 SER A C 1
ATOM 1434 O O . SER A 1 179 ? 73.763 14.563 -63.155 1.00 62.00 179 SER A O 1
ATOM 1436 N N . TYR A 1 180 ? 73.155 16.425 -62.088 1.00 62.16 180 TYR A N 1
ATOM 1437 C CA . TYR A 1 180 ? 74.525 16.841 -61.789 1.00 62.16 180 TYR A CA 1
ATOM 1438 C C . TYR A 1 180 ? 75.141 16.081 -60.602 1.00 62.16 180 TYR A C 1
ATOM 1440 O O . TYR A 1 180 ? 76.360 16.087 -60.448 1.00 62.16 180 TYR A O 1
ATOM 1448 N N . GLN A 1 181 ? 74.328 15.427 -59.763 1.00 59.56 181 GLN A N 1
ATOM 1449 C CA . GLN A 1 181 ? 74.786 14.779 -58.528 1.00 59.56 181 GLN A CA 1
ATOM 1450 C C . GLN A 1 181 ? 75.054 13.268 -58.679 1.00 59.56 181 GLN A C 1
ATOM 1452 O O . GLN A 1 181 ? 75.630 12.661 -57.783 1.00 59.56 181 GLN A O 1
ATOM 1457 N N . SER A 1 182 ? 74.694 12.658 -59.817 1.00 56.34 182 SER A N 1
ATOM 1458 C CA . SER A 1 182 ? 74.885 11.223 -60.102 1.00 56.34 182 SER A CA 1
ATOM 1459 C C . SER A 1 182 ? 76.246 10.872 -60.716 1.00 56.34 182 SER A C 1
ATOM 1461 O O . SER A 1 182 ? 76.470 9.722 -61.085 1.00 56.34 182 SER A O 1
ATOM 1463 N N . ASN A 1 183 ? 77.150 11.844 -60.854 1.00 54.66 183 ASN A N 1
ATOM 1464 C CA . ASN A 1 183 ? 78.407 11.681 -61.582 1.00 54.66 183 ASN A CA 1
ATOM 1465 C C . ASN A 1 183 ? 79.626 11.728 -60.646 1.00 54.66 183 ASN A C 1
ATOM 1467 O O . ASN A 1 183 ? 80.521 12.557 -60.801 1.00 54.66 183 ASN A O 1
ATOM 1471 N N . THR A 1 184 ? 79.674 10.826 -59.667 1.00 55.78 184 THR A N 1
ATOM 1472 C CA . THR A 1 184 ? 80.925 10.462 -58.989 1.00 55.78 184 THR A CA 1
ATOM 1473 C C . THR A 1 184 ? 81.257 9.003 -59.316 1.00 55.78 184 THR A C 1
ATOM 1475 O O . THR A 1 184 ? 80.442 8.118 -59.053 1.00 55.78 184 THR A O 1
ATOM 1478 N N . PRO A 1 185 ? 82.424 8.707 -59.920 1.00 49.59 185 PRO A N 1
ATOM 1479 C CA . PRO A 1 185 ? 82.826 7.330 -60.168 1.00 49.59 185 PRO A CA 1
ATOM 1480 C C . PRO A 1 185 ? 83.096 6.630 -58.833 1.00 49.59 185 PRO A C 1
ATOM 1482 O O . PRO A 1 185 ? 83.887 7.110 -58.020 1.00 49.59 185 PRO A O 1
ATOM 1485 N N . ALA A 1 186 ? 82.453 5.484 -58.618 1.00 58.78 186 ALA A N 1
ATOM 1486 C CA . ALA A 1 186 ? 82.808 4.559 -57.548 1.00 58.78 186 ALA A CA 1
ATOM 1487 C C . ALA A 1 186 ? 84.242 4.025 -57.754 1.00 58.78 186 ALA A C 1
ATOM 1489 O O . ALA A 1 186 ? 84.584 3.663 -58.884 1.00 58.78 186 ALA A O 1
ATOM 1490 N N . PRO A 1 187 ? 85.076 3.891 -56.705 1.00 46.91 187 PRO A N 1
ATOM 1491 C CA . PRO A 1 187 ? 86.218 2.995 -56.749 1.00 46.91 187 PRO A CA 1
ATOM 1492 C C . PRO A 1 187 ? 85.781 1.551 -56.459 1.00 46.91 187 PRO A C 1
ATOM 1494 O O . PRO A 1 187 ? 84.790 1.285 -55.781 1.00 46.91 187 PRO A O 1
ATOM 1497 N N . ALA A 1 188 ? 86.539 0.631 -57.043 1.00 45.66 188 ALA A N 1
ATOM 1498 C CA . ALA A 1 188 ? 86.199 -0.757 -57.293 1.00 45.66 188 ALA A CA 1
ATOM 1499 C C . ALA A 1 188 ? 86.107 -1.679 -56.058 1.00 45.66 188 ALA A C 1
ATOM 1501 O O . ALA A 1 188 ? 86.687 -1.449 -55.001 1.00 45.66 188 ALA A O 1
ATOM 1502 N N . SER A 1 189 ? 85.393 -2.779 -56.300 1.00 51.47 189 SER A N 1
ATOM 1503 C CA . SER A 1 189 ? 85.221 -4.021 -55.540 1.00 51.47 189 SER A CA 1
ATOM 1504 C C . SER A 1 189 ? 86.419 -4.523 -54.718 1.00 51.47 189 SER A C 1
ATOM 1506 O O . SER A 1 189 ? 87.510 -4.704 -55.257 1.00 51.47 189 SER A O 1
ATOM 1508 N N . GLY A 1 190 ? 86.152 -4.944 -53.476 1.00 41.94 190 GLY A N 1
ATOM 1509 C CA . GLY A 1 190 ? 87.052 -5.780 -52.677 1.00 41.94 190 GLY A CA 1
ATOM 1510 C C . GLY A 1 190 ? 86.301 -6.771 -51.778 1.00 41.94 190 GLY A C 1
ATOM 1511 O O . GLY A 1 190 ? 85.858 -6.377 -50.712 1.00 41.94 190 GLY A O 1
ATOM 1512 N N . GLY A 1 191 ? 86.197 -8.028 -52.239 1.00 48.78 191 GLY A N 1
ATOM 1513 C CA . GLY A 1 191 ? 86.209 -9.301 -51.480 1.00 48.78 191 GLY A CA 1
ATOM 1514 C C . GLY A 1 191 ? 85.165 -9.604 -50.377 1.00 48.78 191 GLY A C 1
ATOM 1515 O O . GLY A 1 191 ? 84.775 -8.720 -49.625 1.00 48.78 191 GLY A O 1
ATOM 1516 N N . PRO A 1 192 ? 84.749 -10.880 -50.200 1.00 56.31 192 PRO A N 1
ATOM 1517 C CA . PRO A 1 192 ? 83.879 -11.288 -49.099 1.00 56.31 192 PRO A CA 1
ATOM 1518 C C . PRO A 1 192 ? 84.694 -11.555 -47.823 1.00 56.31 192 PRO A C 1
ATOM 1520 O O . PRO A 1 192 ? 85.678 -12.294 -47.857 1.00 56.31 192 PRO A O 1
ATOM 1523 N N . THR A 1 193 ? 84.261 -11.021 -46.680 1.00 53.78 193 THR A N 1
ATOM 1524 C CA . THR A 1 193 ? 84.788 -11.392 -45.354 1.00 53.78 193 THR A CA 1
ATOM 1525 C C . THR A 1 193 ? 83.677 -11.977 -44.469 1.00 53.78 193 THR A C 1
ATOM 1527 O O . THR A 1 193 ? 82.579 -11.420 -44.430 1.00 53.78 193 THR A O 1
ATOM 1530 N N . PRO A 1 194 ? 83.905 -13.117 -43.778 1.00 51.09 194 PRO A N 1
ATOM 1531 C CA . PRO A 1 194 ? 82.889 -13.773 -42.961 1.00 51.09 194 PRO A CA 1
ATOM 1532 C C . PRO A 1 194 ? 82.748 -13.142 -41.567 1.00 51.09 194 PRO A C 1
ATOM 1534 O O . PRO A 1 194 ? 83.659 -12.497 -41.052 1.00 51.09 194 PRO A O 1
ATOM 1537 N N . ALA A 1 195 ? 81.583 -13.374 -40.960 1.00 51.75 195 ALA A N 1
ATOM 1538 C CA . ALA A 1 195 ? 81.154 -12.853 -39.663 1.00 51.75 195 ALA A CA 1
ATOM 1539 C C . ALA A 1 195 ? 81.975 -13.359 -38.461 1.00 51.75 195 ALA A C 1
ATOM 1541 O O . ALA A 1 195 ? 82.435 -14.504 -38.474 1.00 51.75 195 ALA A O 1
ATOM 1542 N N . PRO A 1 196 ? 81.973 -12.614 -37.339 1.00 48.78 196 PRO A N 1
ATOM 1543 C CA . PRO A 1 196 ? 82.061 -13.210 -36.018 1.00 48.78 196 PRO A CA 1
ATOM 1544 C C . PRO A 1 196 ? 80.732 -13.108 -35.252 1.00 48.78 196 PRO A C 1
ATOM 1546 O O . PRO A 1 196 ? 80.116 -12.052 -35.129 1.00 48.78 196 PRO A O 1
ATOM 1549 N N . ARG A 1 197 ? 80.330 -14.267 -34.721 1.00 52.19 197 ARG A N 1
ATOM 1550 C CA . ARG A 1 197 ? 79.413 -14.454 -33.590 1.00 52.19 197 ARG A CA 1
ATOM 1551 C C . ARG A 1 197 ? 80.013 -13.885 -32.300 1.00 52.19 197 ARG A C 1
ATOM 1553 O O . ARG A 1 197 ? 81.184 -14.142 -32.045 1.00 52.19 197 ARG A O 1
ATOM 1560 N N . THR A 1 198 ? 79.149 -13.363 -31.432 1.00 46.50 198 THR A N 1
ATOM 1561 C CA . THR A 1 198 ? 79.255 -13.358 -29.952 1.00 46.50 198 THR A CA 1
ATOM 1562 C C . THR A 1 198 ? 77.844 -13.011 -29.431 1.00 46.50 198 THR A C 1
ATOM 1564 O O . THR A 1 198 ? 77.293 -12.018 -29.888 1.00 46.50 198 THR A O 1
ATOM 1567 N N . VAL A 1 199 ? 77.060 -13.849 -28.721 1.00 48.34 199 VAL A N 1
ATOM 1568 C CA . VAL A 1 199 ? 77.200 -14.424 -27.353 1.00 48.34 199 VAL A CA 1
ATOM 1569 C C . VAL A 1 199 ? 77.860 -13.407 -26.412 1.00 48.34 199 VAL A C 1
ATOM 1571 O O . VAL A 1 199 ? 79.015 -13.074 -26.648 1.00 48.34 199 VAL A O 1
ATOM 1574 N N . PHE A 1 200 ? 77.219 -12.810 -25.406 1.00 47.06 200 PHE A N 1
ATOM 1575 C CA . PHE A 1 200 ? 76.205 -13.251 -24.439 1.00 47.06 200 PHE A CA 1
ATOM 1576 C C . PHE A 1 200 ? 75.141 -12.173 -24.203 1.00 47.06 200 PHE A C 1
ATOM 1578 O O . PHE A 1 200 ? 75.487 -10.979 -24.343 1.00 47.06 200 PHE A O 1
#

Radius of gyration: 44.26 Å; Cα contacts (8 Å, |Δi|>4): 36; chains: 1; bounding box: 110×31×107 Å

Solvent-accessible surface area (backbone atoms only — not comparable to full-atom values): 11869 Å² total; per-residue (Å²): 95,71,71,57,43,51,52,51,52,53,51,52,53,48,55,53,53,52,46,57,51,50,52,51,55,61,72,65,66,79,85,81,60,64,69,60,50,54,49,38,33,72,72,68,75,49,72,64,59,67,65,56,49,52,54,49,47,45,72,74,41,42,68,54,54,52,51,52,52,50,52,51,51,53,49,54,56,49,52,54,52,45,53,56,40,46,52,58,47,54,71,72,49,84,88,44,74,67,58,51,53,51,49,52,52,53,52,51,52,52,51,51,51,54,50,49,54,52,53,51,49,53,49,53,52,50,52,50,50,55,55,56,49,48,56,54,48,51,55,50,50,49,53,52,49,51,53,55,48,51,54,52,51,53,52,53,52,52,52,50,51,52,55,51,53,60,72,65,50,77,75,75,78,80,76,76,75,62,81,83,74,76,77,69,86,79,82,81,90,80,83,92,81,86,86,85,90,76,89,133

Sequence (200 aa):
VVNVLRAQLAQLDEVKREREVLEGEIKSVTFDMTTKFLTALAQDGAINEEVMTASELETRYGSHTQRVQQNLRRQEELLSQIQVSHQEFSALKQSNSEANNREEVLKKLAAAHDSYIEISSNIKEGTKFYNDLTEILLKFQNKCSDIVFARKTERDELLKELQQSIAREPSAPSFNVPSYQSNTPAPASGGPTPAPRTVF